Protein AF-A0A838JJR8-F1 (afdb_monomer_lite)

Sequence (306 aa):
MNDTLAPVSSRLLAFIEGRRKWLAIAMLASLYAALMTDFYGTLTRALLVTHYGLFLLWQPFLSADRKLDVPTAVLLFIAGAALLVSLSGWVIMIWLALLIAIIGGRVFMVRMRRQRFFYLLALLFLFILLLTWVVPKLIIGQGDVAENIRILPRFGLPVLLLVLAFLKIEHDDIETSRVIDFFYSLLLFQLVILLVLGSIAMMRYTGDQYFLALFIWMLVTVFALLTLAVLWSPPAGYGGIRAYLSRYLMSVGVPSELWLRQLAEIAEREESSAKFLDKAVTEVGKLPGAEGGTWQAADGSGEFGR

pLDDT: mean 80.62, std 12.97, range [41.03, 97.19]

Radius of gyration: 28.74 Å; chains: 1; bounding box: 80×62×69 Å

Structure (mmCIF, N/CA/C/O backbone):
data_AF-A0A838JJR8-F1
#
_entry.id   AF-A0A838JJR8-F1
#
loop_
_atom_site.group_PDB
_atom_site.id
_atom_site.type_symbol
_atom_site.label_atom_id
_atom_site.label_alt_id
_atom_site.label_comp_id
_atom_site.label_asym_id
_atom_site.label_entity_id
_atom_site.label_seq_id
_atom_site.pdbx_PDB_ins_code
_atom_site.Cartn_x
_atom_site.Cartn_y
_atom_site.Cartn_z
_atom_site.occupancy
_atom_site.B_iso_or_equiv
_atom_site.auth_seq_id
_atom_site.auth_comp_id
_atom_site.auth_asym_id
_atom_site.auth_atom_id
_atom_site.pdbx_PDB_model_num
ATOM 1 N N . MET A 1 1 ? 21.346 -44.262 19.282 1.00 41.03 1 MET A N 1
ATOM 2 C CA . MET A 1 1 ? 20.698 -43.493 20.366 1.00 41.03 1 MET A CA 1
ATOM 3 C C . MET A 1 1 ? 21.521 -42.227 20.595 1.00 41.03 1 MET A C 1
ATOM 5 O O . MET A 1 1 ? 22.377 -42.241 21.462 1.00 41.03 1 MET A O 1
ATOM 9 N N . ASN A 1 2 ? 21.377 -41.206 19.733 1.00 42.31 2 ASN A N 1
ATOM 10 C CA . ASN A 1 2 ? 22.048 -39.900 19.893 1.00 42.31 2 ASN A CA 1
ATOM 11 C C . ASN A 1 2 ? 21.433 -38.783 19.001 1.00 42.31 2 ASN A C 1
ATOM 13 O O . ASN A 1 2 ? 22.158 -38.000 18.406 1.00 42.31 2 ASN A O 1
ATOM 17 N N . ASP A 1 3 ? 20.095 -38.704 18.908 1.00 48.25 3 ASP A N 1
ATOM 18 C CA . ASP A 1 3 ? 19.372 -37.713 18.067 1.00 48.25 3 ASP A CA 1
ATOM 19 C C . ASP A 1 3 ? 18.718 -36.561 18.853 1.00 48.25 3 ASP A C 1
ATOM 21 O O . ASP A 1 3 ? 17.841 -35.842 18.368 1.00 48.25 3 ASP A O 1
ATOM 25 N N . THR A 1 4 ? 19.112 -36.340 20.101 1.00 56.97 4 THR A N 1
ATOM 26 C CA . THR A 1 4 ? 18.480 -35.321 20.941 1.00 56.97 4 THR A CA 1
ATOM 27 C C . THR A 1 4 ? 19.461 -34.204 21.219 1.00 56.97 4 THR A C 1
ATOM 29 O O . THR A 1 4 ? 20.212 -34.311 22.177 1.00 56.97 4 THR A O 1
ATOM 32 N N . LEU A 1 5 ? 19.454 -33.165 20.376 1.00 51.62 5 LEU A N 1
ATOM 33 C CA . LEU A 1 5 ? 19.579 -31.736 20.731 1.00 51.62 5 LEU A CA 1
ATOM 34 C C . LEU A 1 5 ? 19.862 -30.905 19.463 1.00 51.62 5 LEU A C 1
ATOM 36 O O . LEU A 1 5 ? 20.893 -30.253 19.328 1.00 51.62 5 LEU A O 1
ATOM 40 N N . ALA A 1 6 ? 18.914 -30.884 18.522 1.00 55.19 6 ALA A N 1
ATOM 41 C CA . ALA A 1 6 ? 18.861 -29.767 17.583 1.00 55.19 6 ALA A CA 1
ATOM 42 C C . ALA A 1 6 ? 18.713 -28.467 18.412 1.00 55.19 6 ALA A C 1
ATOM 44 O O . ALA A 1 6 ? 17.855 -28.435 19.306 1.00 55.19 6 ALA A O 1
ATOM 45 N N . PRO A 1 7 ? 19.537 -27.425 18.188 1.00 69.38 7 PRO A N 1
ATOM 46 C CA . PRO A 1 7 ? 19.534 -26.220 19.015 1.00 69.38 7 PRO A CA 1
ATOM 47 C C . PRO A 1 7 ? 18.139 -25.586 19.025 1.00 69.38 7 PRO A C 1
ATOM 49 O O . PRO A 1 7 ? 17.445 -25.615 18.009 1.00 69.38 7 PRO A O 1
ATOM 52 N N . VAL A 1 8 ? 17.709 -25.007 20.152 1.00 64.56 8 VAL A N 1
ATOM 53 C CA . VAL A 1 8 ? 16.364 -24.406 20.322 1.00 64.56 8 VAL A CA 1
ATOM 54 C C . VAL A 1 8 ? 15.996 -23.468 19.161 1.00 64.56 8 VAL A C 1
ATOM 56 O O . VAL A 1 8 ? 14.857 -23.474 18.699 1.00 64.56 8 VAL A O 1
ATOM 59 N N . SER A 1 9 ? 16.980 -22.743 18.623 1.00 62.94 9 SER A N 1
ATOM 60 C CA . SER A 1 9 ? 16.841 -21.899 17.433 1.00 62.94 9 SER A CA 1
ATOM 61 C C . SER A 1 9 ? 16.378 -22.666 16.189 1.00 62.94 9 SER A C 1
ATOM 63 O O . SER A 1 9 ? 15.465 -22.216 15.509 1.00 62.94 9 SER A O 1
ATOM 65 N N . SER A 1 10 ? 16.937 -23.845 15.910 1.00 66.62 10 SER A N 1
ATOM 66 C CA . SER A 1 10 ? 16.560 -24.670 14.751 1.00 66.62 10 SER A CA 1
ATOM 67 C C . SER A 1 10 ? 15.134 -25.222 14.852 1.00 66.62 10 SER A C 1
ATOM 69 O O . SER A 1 10 ? 14.399 -25.219 13.868 1.00 66.62 10 SER A O 1
ATOM 71 N N . ARG A 1 11 ? 14.699 -25.615 16.057 1.00 70.44 11 ARG A N 1
ATOM 72 C CA . ARG A 1 11 ? 13.326 -26.091 16.302 1.00 70.44 11 ARG A CA 1
ATOM 73 C C . ARG A 1 11 ? 12.302 -24.966 16.175 1.00 70.44 11 ARG A C 1
ATOM 75 O O . ARG A 1 11 ? 11.227 -25.179 15.622 1.00 70.44 11 ARG A O 1
ATOM 82 N N . LEU A 1 12 ? 12.640 -23.770 16.659 1.00 68.44 12 LEU A N 1
ATOM 83 C CA . LEU A 1 12 ? 11.800 -22.582 16.510 1.00 68.44 12 LEU A CA 1
ATOM 84 C C . LEU A 1 12 ? 11.685 -22.145 15.047 1.00 68.44 12 LEU A C 1
ATOM 86 O O . LEU A 1 12 ? 10.583 -21.839 14.601 1.00 68.44 12 LEU A O 1
ATOM 90 N N . LEU A 1 13 ? 12.785 -22.162 14.290 1.00 69.06 13 LEU A N 1
ATOM 91 C CA . LEU A 1 13 ? 12.774 -21.824 12.864 1.00 69.06 13 LEU A CA 1
ATOM 92 C C . LEU A 1 13 ? 11.908 -22.801 12.061 1.00 69.06 13 LEU A C 1
ATOM 94 O O . LEU A 1 13 ? 11.014 -22.352 11.348 1.00 69.06 13 LEU A O 1
ATOM 98 N N . ALA A 1 14 ? 12.068 -24.110 12.274 1.00 68.56 14 ALA A N 1
ATOM 99 C CA . ALA A 1 14 ? 11.236 -25.126 11.625 1.00 68.56 14 ALA A CA 1
ATOM 100 C C . ALA A 1 14 ? 9.742 -24.982 11.984 1.00 68.56 14 ALA A C 1
ATOM 102 O O . ALA A 1 14 ? 8.860 -25.140 11.138 1.00 68.56 14 ALA A O 1
ATOM 103 N N . PHE A 1 15 ? 9.435 -24.624 13.236 1.00 72.31 15 PHE A N 1
ATOM 104 C CA . PHE A 1 15 ? 8.062 -24.369 13.675 1.00 72.31 15 PHE A CA 1
ATOM 105 C C . PHE A 1 15 ? 7.450 -23.117 13.025 1.00 72.31 15 PHE A C 1
ATOM 107 O O . PHE A 1 15 ? 6.282 -23.133 12.629 1.00 72.31 15 PHE A O 1
ATOM 114 N N . ILE A 1 16 ? 8.227 -22.036 12.905 1.00 71.69 16 ILE A N 1
ATOM 115 C CA . ILE A 1 16 ? 7.819 -20.795 12.230 1.00 71.69 16 ILE A CA 1
ATOM 116 C C . ILE A 1 16 ? 7.600 -21.059 10.738 1.00 71.69 16 ILE A C 1
ATOM 118 O O . ILE A 1 16 ? 6.594 -20.621 10.179 1.00 71.69 16 ILE A O 1
ATOM 122 N N . GLU A 1 17 ? 8.488 -21.826 10.108 1.00 68.19 17 GLU A N 1
ATOM 123 C CA . GLU A 1 17 ? 8.397 -22.213 8.699 1.00 68.19 17 GLU A CA 1
ATOM 124 C C . GLU A 1 17 ? 7.132 -23.013 8.402 1.00 68.19 17 GLU A C 1
ATOM 126 O O . GLU A 1 17 ? 6.371 -22.628 7.511 1.00 68.19 17 GLU A O 1
ATOM 131 N N . GLY A 1 18 ? 6.815 -24.005 9.238 1.00 71.56 18 GLY A N 1
ATOM 132 C CA . GLY A 1 18 ? 5.576 -24.779 9.139 1.00 71.56 18 GLY A CA 1
ATOM 133 C C . GLY A 1 18 ? 4.290 -23.969 9.363 1.00 71.56 18 GLY A C 1
ATOM 134 O O . GLY A 1 18 ? 3.196 -24.447 9.076 1.00 71.56 18 GLY A O 1
ATOM 135 N N . ARG A 1 19 ? 4.380 -22.731 9.875 1.00 82.94 19 ARG A N 1
ATOM 136 C CA . ARG A 1 19 ? 3.218 -21.882 10.201 1.00 82.94 19 ARG A CA 1
ATOM 137 C C . ARG A 1 19 ? 3.197 -20.537 9.474 1.00 82.94 19 ARG A C 1
ATOM 139 O O . ARG A 1 19 ? 2.337 -19.708 9.780 1.00 82.94 19 ARG A O 1
ATOM 146 N N . ARG A 1 20 ? 4.050 -20.319 8.465 1.00 80.44 20 ARG A N 1
ATOM 147 C CA . ARG A 1 20 ? 4.156 -19.038 7.729 1.00 80.44 20 ARG A CA 1
ATOM 148 C C . ARG A 1 20 ? 2.824 -18.513 7.192 1.00 80.44 20 ARG A C 1
ATOM 150 O O . ARG A 1 20 ? 2.558 -17.318 7.302 1.00 80.44 20 ARG A O 1
ATOM 157 N N . LYS A 1 21 ? 1.964 -19.387 6.654 1.00 86.31 21 LYS A N 1
ATOM 158 C CA . LYS A 1 21 ? 0.613 -19.009 6.197 1.00 86.31 21 LYS A CA 1
ATOM 159 C C . LYS A 1 21 ? -0.209 -18.394 7.335 1.00 86.31 21 LYS A C 1
ATOM 161 O O . LYS A 1 21 ? -0.806 -17.334 7.170 1.00 86.31 21 LYS A O 1
ATOM 166 N N . TRP A 1 22 ? -0.241 -19.061 8.484 1.00 88.44 22 TRP A N 1
ATOM 167 C CA . TRP A 1 22 ? -1.012 -18.613 9.641 1.00 88.44 22 TRP A CA 1
ATOM 168 C C . TRP A 1 22 ? -0.437 -17.340 10.255 1.00 88.44 22 TRP A C 1
ATOM 170 O O . TRP A 1 22 ? -1.209 -16.479 10.661 1.00 88.44 22 TRP A O 1
ATOM 180 N N . LEU A 1 23 ? 0.889 -17.174 10.239 1.00 89.25 23 LEU A N 1
ATOM 181 C CA . LEU A 1 23 ? 1.540 -15.920 10.624 1.00 89.25 23 LEU A CA 1
ATOM 182 C C . LEU A 1 23 ? 1.110 -14.761 9.718 1.00 89.25 23 LEU A C 1
ATOM 184 O O . LEU A 1 23 ? 0.744 -13.706 10.226 1.00 89.25 23 LEU A O 1
ATOM 188 N N . ALA A 1 24 ? 1.066 -14.969 8.398 1.00 89.19 24 ALA A N 1
ATOM 189 C CA . ALA A 1 24 ? 0.586 -13.957 7.456 1.00 89.19 24 ALA A CA 1
ATOM 190 C C . ALA A 1 24 ? -0.877 -13.569 7.728 1.00 89.19 24 ALA A C 1
ATOM 192 O O . ALA A 1 24 ? -1.218 -12.390 7.756 1.00 89.19 24 ALA A O 1
ATOM 193 N N . ILE A 1 25 ? -1.746 -14.555 7.970 1.00 92.75 25 ILE A N 1
ATOM 194 C CA . ILE A 1 25 ? -3.163 -14.307 8.273 1.00 92.75 25 ILE A CA 1
ATOM 195 C C . ILE A 1 25 ? -3.312 -13.577 9.610 1.00 92.75 25 ILE A C 1
ATOM 197 O O . ILE A 1 25 ? -4.052 -12.601 9.681 1.00 92.75 25 ILE A O 1
ATOM 201 N N . ALA A 1 26 ? -2.592 -13.996 10.652 1.00 94.00 26 ALA A N 1
ATOM 202 C CA . ALA A 1 26 ? -2.602 -13.334 11.955 1.00 94.00 26 ALA A CA 1
ATOM 203 C C . ALA A 1 26 ? -2.086 -11.889 11.863 1.00 94.00 26 ALA A C 1
ATOM 205 O O . ALA A 1 26 ? -2.635 -10.982 12.490 1.00 94.00 26 ALA A O 1
ATOM 206 N N . MET A 1 27 ? -1.063 -11.652 11.040 1.00 94.44 27 MET A N 1
ATOM 207 C CA . MET A 1 27 ? -0.543 -10.319 10.751 1.00 94.44 27 MET A CA 1
ATOM 208 C C . MET A 1 27 ? -1.610 -9.440 10.079 1.00 94.44 27 MET A C 1
ATOM 210 O O . MET A 1 27 ? -1.831 -8.314 10.518 1.00 94.44 27 MET A O 1
ATOM 214 N N . LEU A 1 28 ? -2.314 -9.939 9.057 1.00 95.44 28 LEU A N 1
ATOM 215 C CA . LEU A 1 28 ? -3.383 -9.184 8.388 1.00 95.44 28 LEU A CA 1
ATOM 216 C C . LEU A 1 28 ? -4.604 -8.968 9.298 1.00 95.44 28 LEU A C 1
ATOM 218 O O . LEU A 1 28 ? -5.183 -7.884 9.307 1.00 95.44 28 LEU A O 1
ATOM 222 N N . ALA A 1 29 ? -4.974 -9.972 10.093 1.00 95.88 29 ALA A N 1
ATOM 223 C CA . ALA A 1 29 ? -6.094 -9.898 11.024 1.00 95.88 29 ALA A CA 1
ATOM 224 C C . ALA A 1 29 ? -5.831 -8.918 12.178 1.00 95.88 29 ALA A C 1
ATOM 226 O O . ALA A 1 29 ? -6.724 -8.160 12.549 1.00 95.88 29 ALA A O 1
ATOM 227 N N . SER A 1 30 ? -4.610 -8.887 12.721 1.00 95.56 30 SER A N 1
ATOM 228 C CA . SER A 1 30 ? -4.237 -7.911 13.755 1.00 95.56 30 SER A CA 1
ATOM 229 C C . SER A 1 30 ? -4.222 -6.480 13.208 1.00 95.56 30 SER A C 1
ATOM 231 O O . SER A 1 30 ? -4.734 -5.583 13.876 1.00 95.56 30 SER A O 1
ATOM 233 N N . LEU A 1 31 ? -3.749 -6.272 11.970 1.00 95.06 31 LEU A N 1
ATOM 234 C CA . LEU A 1 31 ? -3.841 -4.977 11.283 1.00 95.06 31 LEU A CA 1
ATOM 235 C C . LEU A 1 31 ? -5.295 -4.536 11.089 1.00 95.06 31 LEU A C 1
ATOM 237 O O . LEU A 1 31 ? -5.645 -3.398 11.389 1.00 95.06 31 LEU A O 1
ATOM 241 N N . TYR A 1 32 ? -6.144 -5.444 10.601 1.00 95.12 32 TYR A N 1
ATOM 242 C CA . TYR A 1 32 ? -7.574 -5.195 10.438 1.00 95.12 32 TYR A CA 1
ATOM 243 C C . TYR A 1 32 ? -8.214 -4.763 11.753 1.00 95.12 32 TYR A C 1
ATOM 245 O O . TYR A 1 32 ? -8.853 -3.716 11.814 1.00 95.12 32 TYR A O 1
ATOM 253 N N . ALA A 1 33 ? -8.010 -5.553 12.810 1.00 94.12 33 ALA A N 1
ATOM 254 C CA . ALA A 1 33 ? -8.576 -5.287 14.122 1.00 94.12 33 ALA A CA 1
ATOM 255 C C . ALA A 1 33 ? -8.136 -3.913 14.645 1.00 94.12 33 ALA A C 1
ATOM 257 O O . ALA A 1 33 ? -8.988 -3.144 15.079 1.00 94.12 33 ALA A O 1
ATOM 258 N N . ALA A 1 34 ? -6.847 -3.575 14.514 1.00 92.62 34 ALA A N 1
ATOM 259 C CA . ALA A 1 34 ? -6.303 -2.284 14.931 1.00 92.62 34 ALA A CA 1
ATOM 260 C C . ALA A 1 34 ? -6.960 -1.096 14.210 1.00 92.62 34 ALA A C 1
ATOM 262 O O . ALA A 1 34 ? -7.228 -0.061 14.811 1.00 92.62 34 ALA A O 1
ATOM 263 N N . LEU A 1 35 ? -7.216 -1.225 12.908 1.00 91.12 35 LEU A N 1
ATOM 264 C CA . LEU A 1 35 ? -7.762 -0.131 12.099 1.00 91.12 35 LEU A CA 1
ATOM 265 C C . LEU A 1 35 ? -9.291 -0.035 12.174 1.00 91.12 35 LEU A C 1
ATOM 267 O O . LEU A 1 35 ? -9.862 1.008 11.846 1.00 91.12 35 LEU A O 1
ATOM 271 N N . MET A 1 36 ? -9.965 -1.105 12.592 1.00 89.88 36 MET A N 1
ATOM 272 C CA . MET A 1 36 ? -11.409 -1.102 12.836 1.00 89.88 36 MET A CA 1
ATOM 273 C C . MET A 1 36 ? -11.769 -0.585 14.231 1.00 89.88 36 MET A C 1
ATOM 275 O O . MET A 1 36 ? -12.896 -0.130 14.429 1.00 89.88 36 MET A O 1
ATOM 279 N N . THR A 1 37 ? -10.828 -0.600 15.177 1.00 87.31 37 THR A N 1
ATOM 280 C CA . THR A 1 37 ? -10.959 0.096 16.459 1.00 87.31 37 THR A CA 1
ATOM 281 C C . THR A 1 37 ? -10.739 1.609 16.308 1.00 87.31 37 THR A C 1
ATOM 283 O O . THR A 1 37 ? -10.563 2.150 15.209 1.00 87.31 37 THR A O 1
ATOM 286 N N . ASP A 1 38 ? -10.809 2.334 17.423 1.00 82.38 38 ASP A N 1
ATOM 287 C CA . ASP A 1 38 ? -10.515 3.765 17.447 1.00 82.38 38 ASP A CA 1
ATOM 288 C C . ASP A 1 38 ? -9.041 4.027 17.093 1.00 82.38 38 ASP A C 1
ATOM 290 O O . ASP A 1 38 ? -8.146 3.499 17.752 1.00 82.38 38 ASP A O 1
ATOM 294 N N . PHE A 1 39 ? -8.771 4.849 16.073 1.00 76.81 39 PHE A N 1
ATOM 295 C CA . PHE A 1 39 ? -7.424 5.045 15.513 1.00 76.81 39 PHE A CA 1
ATOM 296 C C . PHE A 1 39 ? -6.407 5.511 16.557 1.00 76.81 39 PHE A C 1
ATOM 298 O O . PHE A 1 39 ? -5.237 5.158 16.452 1.00 76.81 39 PHE A O 1
ATOM 305 N N . TYR A 1 40 ? -6.852 6.261 17.568 1.00 78.88 40 TYR A N 1
ATOM 306 C CA . TYR A 1 40 ? -5.987 6.854 18.589 1.00 78.88 40 TYR A CA 1
ATOM 307 C C . TYR A 1 40 ? -5.980 6.093 19.922 1.00 78.88 40 TYR A C 1
ATOM 309 O O . TYR A 1 40 ? -5.243 6.467 20.837 1.00 78.88 40 TYR A O 1
ATOM 317 N N . GLY A 1 41 ? -6.753 5.009 20.032 1.00 85.19 41 GLY A N 1
ATOM 318 C CA . GLY A 1 41 ? -6.907 4.242 21.265 1.00 85.19 41 GLY A CA 1
ATOM 319 C C . GLY A 1 41 ? -5.676 3.413 21.652 1.00 85.19 41 GLY A C 1
ATOM 320 O O . GLY A 1 41 ? -4.900 2.953 20.811 1.00 85.19 41 GLY A O 1
ATOM 321 N N . THR A 1 42 ? -5.528 3.140 22.951 1.00 88.88 42 THR A N 1
ATOM 322 C CA . THR A 1 42 ? -4.452 2.287 23.494 1.00 88.88 42 THR A CA 1
ATOM 323 C C . THR A 1 42 ? -4.493 0.868 22.924 1.00 88.88 42 THR A C 1
ATOM 325 O O . THR A 1 42 ? -3.449 0.298 22.613 1.00 88.88 42 THR A O 1
ATOM 328 N N . LEU A 1 43 ? -5.696 0.315 22.726 1.00 90.88 43 LEU A N 1
ATOM 329 C CA . LEU A 1 43 ? -5.879 -1.004 22.117 1.00 90.88 43 LEU A CA 1
ATOM 330 C C . LEU A 1 43 ? -5.325 -1.049 20.685 1.00 90.88 43 LEU A C 1
ATOM 332 O O . LEU A 1 43 ? -4.624 -1.991 20.331 1.00 90.88 43 LEU A O 1
ATOM 336 N N . THR A 1 44 ? -5.567 -0.005 19.891 1.00 90.38 44 THR A N 1
ATOM 337 C CA . THR A 1 44 ? -5.030 0.120 18.528 1.00 90.38 44 THR A CA 1
ATOM 338 C C . THR A 1 44 ? -3.509 0.120 18.527 1.00 90.38 44 THR A C 1
ATOM 340 O O . THR A 1 44 ? -2.901 -0.614 17.754 1.00 90.38 44 THR A O 1
ATOM 343 N N . ARG A 1 45 ? -2.872 0.857 19.447 1.00 89.00 45 ARG A N 1
ATOM 344 C CA . ARG A 1 45 ? -1.404 0.852 19.598 1.00 89.00 45 ARG A CA 1
ATOM 345 C C . ARG A 1 45 ? -0.877 -0.543 19.919 1.00 89.00 45 ARG A C 1
ATOM 347 O O . ARG A 1 45 ? 0.058 -1.001 19.270 1.00 89.00 45 ARG A O 1
ATOM 354 N N . ALA A 1 46 ? -1.495 -1.233 20.877 1.00 91.25 46 ALA A N 1
ATOM 355 C CA . ALA A 1 46 ? -1.105 -2.592 21.247 1.00 91.25 46 ALA A CA 1
ATOM 356 C C . ALA A 1 46 ? -1.257 -3.574 20.070 1.00 91.25 46 ALA A C 1
ATOM 358 O O . ALA A 1 46 ? -0.362 -4.384 19.811 1.00 91.25 46 ALA A O 1
ATOM 359 N N . LEU A 1 47 ? -2.353 -3.469 19.313 1.00 92.75 47 LEU A N 1
ATOM 360 C CA . LEU A 1 47 ? -2.590 -4.287 18.125 1.00 92.75 47 LEU A CA 1
ATOM 361 C C . LEU A 1 47 ? -1.613 -3.967 16.985 1.00 92.75 47 LEU A C 1
ATOM 363 O O . LEU A 1 47 ? -1.170 -4.896 16.317 1.00 92.75 47 LEU A O 1
ATOM 367 N N . LEU A 1 48 ? -1.213 -2.706 16.787 1.00 91.56 48 LEU A N 1
ATOM 368 C CA . LEU A 1 48 ? -0.200 -2.332 15.790 1.00 91.56 48 LEU A CA 1
ATOM 369 C C . LEU A 1 48 ? 1.200 -2.828 16.163 1.00 91.56 48 LEU A C 1
ATOM 371 O O . LEU A 1 48 ? 1.922 -3.313 15.295 1.00 91.56 48 LEU A O 1
ATOM 375 N N . VAL A 1 49 ? 1.574 -2.776 17.445 1.00 90.69 49 VAL A N 1
ATOM 376 C CA . VAL A 1 49 ? 2.830 -3.380 17.922 1.00 90.69 49 VAL A CA 1
ATOM 377 C C . VAL A 1 49 ? 2.801 -4.898 17.726 1.00 90.69 49 VAL A C 1
ATOM 379 O O . VAL A 1 49 ? 3.770 -5.478 17.238 1.00 90.69 49 VAL A O 1
ATOM 382 N N . THR A 1 50 ? 1.667 -5.539 18.027 1.00 92.75 50 THR A N 1
ATOM 383 C CA . THR A 1 50 ? 1.462 -6.977 17.783 1.00 92.75 50 THR A CA 1
ATOM 384 C C . THR A 1 50 ? 1.573 -7.306 16.294 1.00 92.75 50 THR A C 1
ATOM 386 O O . THR A 1 50 ? 2.276 -8.242 15.918 1.00 92.75 50 THR A O 1
ATOM 389 N N . HIS A 1 51 ? 0.935 -6.508 15.437 1.00 93.31 51 HIS A N 1
ATOM 390 C CA . HIS A 1 51 ? 1.027 -6.621 13.986 1.00 93.31 51 HIS A CA 1
ATOM 391 C C . HIS A 1 51 ? 2.474 -6.502 13.501 1.00 93.31 51 HIS A C 1
ATOM 393 O O . HIS A 1 51 ? 2.920 -7.332 12.712 1.00 93.31 51 HIS A O 1
ATOM 399 N N . TYR A 1 52 ? 3.223 -5.516 13.996 1.00 91.38 52 TYR A N 1
ATOM 400 C CA . TYR A 1 52 ? 4.620 -5.318 13.622 1.00 91.38 52 TYR A CA 1
ATOM 401 C C . TYR A 1 52 ? 5.507 -6.493 14.056 1.00 91.38 52 TYR A C 1
ATOM 403 O O . TYR A 1 52 ? 6.324 -6.973 13.273 1.00 91.38 52 TYR A O 1
ATOM 411 N N . GLY A 1 53 ? 5.292 -7.034 15.259 1.00 89.12 53 GLY A N 1
ATOM 412 C CA . GLY A 1 53 ? 5.957 -8.261 15.705 1.00 89.12 53 GLY A CA 1
ATOM 413 C C . GLY A 1 53 ? 5.646 -9.459 14.801 1.00 89.12 53 GLY A C 1
ATOM 414 O O . GLY A 1 53 ? 6.555 -10.166 14.371 1.00 89.12 53 GLY A O 1
ATOM 415 N N . LEU A 1 54 ? 4.374 -9.655 14.440 1.00 90.94 54 LEU A N 1
ATOM 416 C CA . LEU A 1 54 ? 3.956 -10.706 13.503 1.00 90.94 54 LEU A CA 1
ATOM 417 C C . LEU A 1 54 ? 4.552 -10.508 12.104 1.00 90.94 54 LEU A C 1
ATOM 419 O O . LEU A 1 54 ? 4.925 -11.487 11.460 1.00 90.94 54 LEU A O 1
ATOM 423 N N . PHE A 1 55 ? 4.685 -9.261 11.651 1.00 89.06 55 PHE A N 1
ATOM 424 C CA . PHE A 1 55 ? 5.341 -8.916 10.395 1.00 89.06 55 PHE A CA 1
ATOM 425 C C . PHE A 1 55 ? 6.824 -9.300 10.397 1.00 89.06 55 PHE A C 1
ATOM 427 O O . PHE A 1 55 ? 7.278 -9.937 9.446 1.00 89.06 55 PHE A O 1
ATOM 434 N N . LEU A 1 56 ? 7.565 -9.002 11.471 1.00 84.62 56 LEU A N 1
ATOM 435 C CA . LEU A 1 56 ? 8.970 -9.409 11.593 1.00 84.62 56 LEU A CA 1
ATOM 436 C C . LEU A 1 56 ? 9.145 -10.931 11.659 1.00 84.62 56 LEU A C 1
ATOM 438 O O . LEU A 1 56 ? 10.129 -11.447 11.142 1.00 84.62 56 LEU A O 1
ATOM 442 N N . LEU A 1 57 ? 8.200 -11.657 12.263 1.00 83.12 57 LEU A N 1
ATOM 443 C CA . LEU A 1 57 ? 8.213 -13.126 12.268 1.00 83.12 57 LEU A CA 1
ATOM 444 C C . LEU A 1 57 ? 7.870 -13.713 10.893 1.00 83.12 57 LEU A C 1
ATOM 446 O O . LEU A 1 57 ? 8.381 -14.767 10.517 1.00 83.12 57 LEU A O 1
ATOM 450 N N . TRP A 1 58 ? 6.985 -13.053 10.145 1.00 84.12 58 TRP A N 1
ATOM 451 C CA . TRP A 1 58 ? 6.590 -13.476 8.806 1.00 84.12 58 TRP A CA 1
ATOM 452 C C . TRP A 1 58 ? 7.66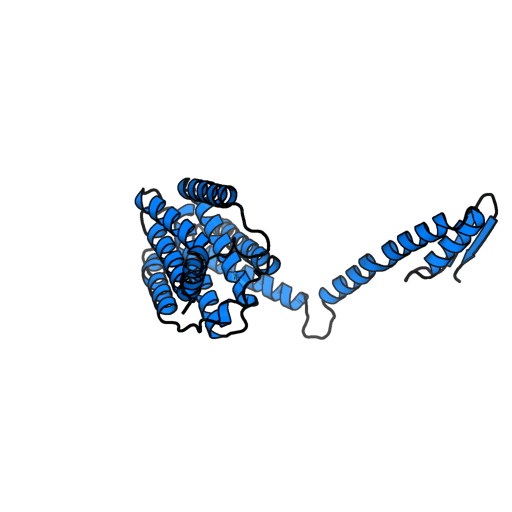2 -13.171 7.749 1.00 84.12 58 TRP A C 1
ATOM 454 O O . TRP A 1 58 ? 7.852 -13.959 6.814 1.00 84.12 58 TRP A O 1
ATOM 464 N N . GLN A 1 59 ? 8.360 -12.039 7.861 1.00 76.31 59 GLN A N 1
ATOM 465 C CA . GLN A 1 59 ? 9.402 -11.652 6.919 1.00 76.31 59 GLN A CA 1
ATOM 466 C C . GLN A 1 59 ? 10.774 -12.195 7.357 1.00 76.31 59 GLN A C 1
ATOM 468 O O . GLN A 1 59 ? 11.257 -11.860 8.434 1.00 76.31 59 GLN A O 1
ATOM 473 N N . PRO A 1 60 ? 11.471 -12.971 6.508 1.00 62.66 60 PRO A N 1
ATOM 474 C CA . PRO A 1 60 ? 12.763 -13.556 6.849 1.00 62.66 60 PRO A CA 1
ATOM 475 C C . PRO A 1 60 ? 13.906 -12.531 6.722 1.00 62.66 60 PRO A C 1
ATOM 477 O O . PRO A 1 60 ? 14.829 -12.719 5.939 1.00 62.66 60 PRO A O 1
ATOM 480 N N . PHE A 1 61 ? 13.873 -11.438 7.489 1.00 59.75 61 PHE A N 1
ATOM 481 C CA . PHE A 1 61 ? 15.014 -10.515 7.591 1.00 59.75 61 PHE A CA 1
ATOM 482 C C . PHE A 1 61 ? 16.248 -11.188 8.215 1.00 59.75 61 PHE A C 1
ATOM 484 O O . PHE A 1 61 ? 17.373 -10.761 7.985 1.00 59.75 61 PHE A O 1
ATOM 491 N N . LEU A 1 62 ? 16.039 -12.254 8.995 1.00 48.94 62 LEU A N 1
ATOM 492 C CA . LEU A 1 62 ? 17.081 -12.974 9.732 1.00 48.94 62 LEU A CA 1
ATOM 493 C C . LEU A 1 62 ? 17.789 -14.076 8.920 1.00 48.94 62 LEU A C 1
ATOM 495 O O . LEU A 1 62 ? 18.604 -14.811 9.479 1.00 48.94 62 LEU A O 1
ATOM 499 N N . SER A 1 63 ? 17.482 -14.257 7.631 1.00 49.88 63 SER A N 1
ATOM 500 C CA . SER A 1 63 ? 17.977 -15.418 6.874 1.00 49.88 63 SER A CA 1
ATOM 501 C C . SER A 1 63 ? 18.295 -15.094 5.415 1.00 49.88 63 SER A C 1
ATOM 503 O O . SER A 1 63 ? 17.634 -15.582 4.502 1.00 49.88 63 SER A O 1
ATOM 505 N N . ALA A 1 64 ? 19.332 -14.285 5.210 1.00 48.34 64 ALA A N 1
ATOM 506 C CA . ALA A 1 64 ? 20.071 -14.218 3.952 1.00 48.34 64 ALA A CA 1
ATOM 507 C C . ALA A 1 64 ? 21.501 -13.738 4.257 1.00 48.34 64 ALA A C 1
ATOM 509 O O . ALA A 1 64 ? 21.756 -12.547 4.400 1.00 48.34 64 ALA A O 1
ATOM 510 N N . ASP A 1 65 ? 22.410 -14.688 4.469 1.00 49.09 65 ASP A N 1
ATOM 511 C CA . ASP A 1 65 ? 23.878 -14.549 4.460 1.00 49.09 65 ASP A CA 1
ATOM 512 C C . ASP A 1 65 ? 24.578 -13.645 5.493 1.00 49.09 65 ASP A C 1
ATOM 514 O O . ASP A 1 65 ? 25.768 -13.829 5.751 1.00 49.09 65 ASP A O 1
ATOM 518 N N . ARG A 1 66 ? 23.873 -12.751 6.194 1.00 50.22 66 ARG A N 1
ATOM 519 C CA . ARG A 1 66 ? 24.365 -12.080 7.407 1.00 50.22 66 ARG A CA 1
ATOM 520 C C . ARG A 1 66 ? 23.377 -12.298 8.538 1.00 50.22 66 ARG A C 1
ATOM 522 O O . ARG A 1 66 ? 22.239 -11.843 8.479 1.00 50.22 66 ARG A O 1
ATOM 529 N N . LYS A 1 67 ? 23.818 -12.996 9.586 1.00 56.84 67 LYS A N 1
ATOM 530 C CA . LYS A 1 67 ? 23.093 -13.039 10.859 1.00 56.84 67 LYS A CA 1
ATOM 531 C C . LYS A 1 67 ? 22.993 -11.594 11.343 1.00 56.84 67 LYS A C 1
ATOM 533 O O . LYS A 1 67 ? 24.010 -11.011 11.707 1.00 56.84 67 LYS A O 1
ATOM 538 N N . LEU A 1 68 ? 21.805 -10.998 11.267 1.00 60.25 68 LEU A N 1
ATOM 539 C CA . LEU A 1 68 ? 21.554 -9.723 11.927 1.00 60.25 68 LEU A CA 1
ATOM 540 C C . LEU A 1 68 ? 21.891 -9.909 13.401 1.00 60.25 68 LEU A C 1
ATOM 542 O O . LEU A 1 68 ? 21.417 -10.861 14.026 1.00 60.25 68 LEU A O 1
ATOM 546 N N . ASP A 1 69 ? 22.734 -9.030 13.929 1.00 74.50 69 ASP A N 1
ATOM 547 C CA . ASP A 1 69 ? 23.069 -9.080 15.33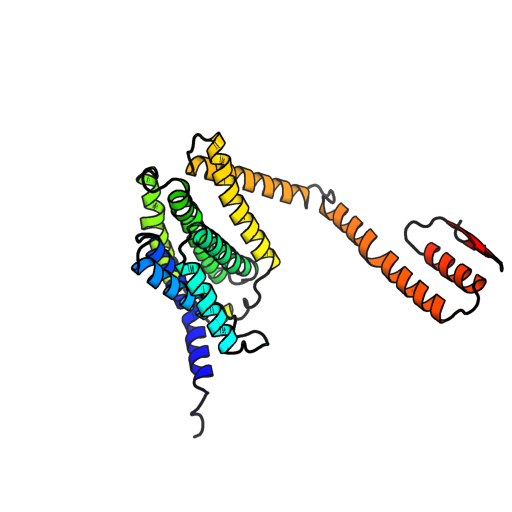9 1.00 74.50 69 ASP A CA 1
ATOM 548 C C . ASP A 1 69 ? 21.799 -8.802 16.158 1.00 74.50 69 ASP A C 1
ATOM 550 O O . ASP A 1 69 ? 20.972 -7.958 15.787 1.00 74.50 69 ASP A O 1
ATOM 554 N N . VAL A 1 70 ? 21.616 -9.535 17.256 1.00 77.62 70 VAL A N 1
ATOM 555 C CA . VAL A 1 70 ? 20.448 -9.405 18.145 1.00 77.62 70 VAL A CA 1
ATOM 556 C C . VAL A 1 70 ? 20.177 -7.941 18.532 1.00 77.62 70 VAL A C 1
ATOM 558 O O . VAL A 1 70 ? 19.025 -7.518 18.408 1.00 77.62 70 VAL A O 1
ATOM 561 N N . PRO A 1 71 ? 21.176 -7.120 18.920 1.00 81.62 71 PRO A N 1
ATOM 562 C CA . PRO A 1 71 ? 20.971 -5.694 19.174 1.00 81.62 71 PRO A CA 1
ATOM 563 C C . PRO A 1 71 ? 20.426 -4.916 17.971 1.00 81.62 71 PRO A C 1
ATOM 565 O O . PRO A 1 71 ? 19.554 -4.070 18.153 1.00 81.62 71 PRO A O 1
ATOM 568 N N . THR A 1 72 ? 20.866 -5.201 16.742 1.00 80.75 72 THR A N 1
ATOM 569 C CA . THR A 1 72 ? 20.332 -4.540 15.539 1.00 80.75 72 THR A CA 1
ATOM 570 C C . THR A 1 72 ? 18.873 -4.922 15.304 1.00 80.75 72 THR A C 1
ATOM 572 O O . THR A 1 72 ? 18.052 -4.055 15.009 1.00 80.75 72 THR A O 1
ATOM 575 N N . ALA A 1 73 ? 18.523 -6.198 15.480 1.00 77.44 73 ALA A N 1
ATOM 576 C CA . ALA A 1 73 ? 17.141 -6.658 15.361 1.00 77.44 73 ALA A CA 1
ATOM 577 C C . ALA A 1 73 ? 16.232 -6.013 16.422 1.00 77.44 73 ALA A C 1
ATOM 579 O O . ALA A 1 73 ? 15.136 -5.554 16.101 1.00 77.44 73 ALA A O 1
ATOM 580 N N . VAL A 1 74 ? 16.706 -5.915 17.669 1.00 82.31 74 VAL A N 1
ATOM 581 C CA . VAL A 1 74 ? 15.992 -5.234 18.759 1.00 82.31 74 VAL A CA 1
ATOM 582 C C . VAL A 1 74 ? 15.842 -3.739 18.469 1.00 82.31 74 VAL A C 1
ATOM 584 O O . VAL A 1 74 ? 14.755 -3.197 18.649 1.00 82.31 74 VAL A O 1
ATOM 587 N N . LEU A 1 75 ? 16.882 -3.075 17.959 1.00 84.75 75 LEU A N 1
ATOM 588 C CA . LEU A 1 75 ? 16.826 -1.661 17.586 1.00 84.75 75 LEU A CA 1
ATOM 589 C C . LEU A 1 75 ? 15.796 -1.405 16.478 1.00 84.75 75 LEU A C 1
ATOM 591 O O . LEU A 1 75 ? 14.972 -0.504 16.612 1.00 84.75 75 LEU A O 1
ATOM 595 N N . LEU A 1 76 ? 15.798 -2.215 15.414 1.00 83.06 76 LEU A N 1
ATOM 596 C CA . LEU A 1 76 ? 14.804 -2.133 14.336 1.00 83.06 76 LEU A CA 1
ATOM 597 C C . LEU A 1 76 ? 13.386 -2.409 14.846 1.00 83.06 76 LEU A C 1
ATOM 599 O O . LEU A 1 76 ? 12.426 -1.774 14.396 1.00 83.06 76 LEU A O 1
ATOM 603 N N . PHE A 1 77 ? 13.243 -3.335 15.799 1.00 83.25 77 PHE A N 1
ATOM 604 C CA . PHE A 1 77 ? 11.957 -3.598 16.426 1.00 83.25 77 PHE A CA 1
ATOM 605 C C . PHE A 1 77 ? 11.458 -2.375 17.206 1.00 83.25 77 PHE A C 1
ATOM 607 O O . PHE A 1 77 ? 10.348 -1.905 16.973 1.00 83.25 77 PHE A O 1
ATOM 614 N N . ILE A 1 78 ? 12.287 -1.821 18.092 1.00 85.00 78 ILE A N 1
ATOM 615 C CA . ILE A 1 78 ? 11.923 -0.665 18.920 1.00 85.00 78 ILE A CA 1
ATOM 616 C C . ILE A 1 78 ? 11.641 0.557 18.044 1.00 85.00 78 ILE A C 1
ATOM 618 O O . ILE A 1 78 ? 10.624 1.215 18.243 1.00 85.00 78 ILE A O 1
ATOM 622 N N . ALA A 1 79 ? 12.488 0.839 17.053 1.00 83.38 79 ALA A N 1
ATOM 62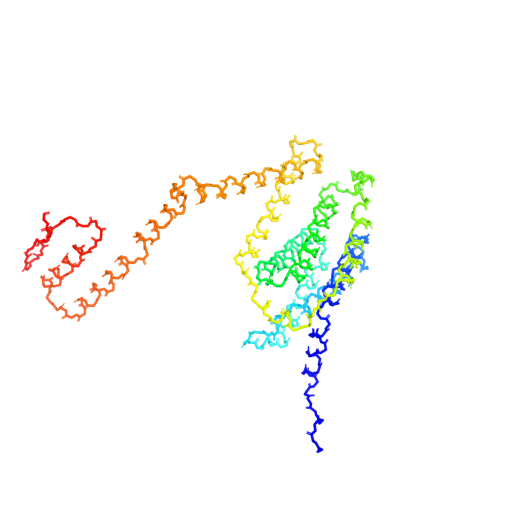3 C CA . ALA A 1 79 ? 12.313 1.980 16.158 1.00 83.38 79 ALA A CA 1
ATOM 624 C C . ALA A 1 79 ? 11.014 1.875 15.343 1.00 83.38 79 ALA A C 1
ATOM 626 O O . ALA A 1 79 ? 10.246 2.835 15.284 1.00 83.38 79 ALA A O 1
ATOM 627 N N . GLY A 1 80 ? 10.728 0.705 14.761 1.00 82.81 80 GLY A N 1
ATOM 628 C CA . GLY A 1 80 ? 9.493 0.491 14.006 1.00 82.81 80 GLY A CA 1
ATOM 629 C C . GLY A 1 80 ? 8.244 0.506 14.889 1.00 82.81 80 GLY A C 1
ATOM 630 O O . GLY A 1 80 ? 7.244 1.123 14.527 1.00 82.81 80 GLY A O 1
ATOM 631 N N . ALA A 1 81 ? 8.313 -0.089 16.083 1.00 82.31 81 ALA A N 1
ATOM 632 C CA . ALA A 1 81 ? 7.225 -0.036 17.054 1.00 82.31 81 ALA A CA 1
ATOM 633 C C . ALA A 1 81 ? 6.958 1.404 17.516 1.00 82.31 81 ALA A C 1
ATOM 635 O O . ALA A 1 81 ? 5.808 1.832 17.527 1.00 82.31 81 ALA A O 1
ATOM 636 N N . ALA A 1 82 ? 8.001 2.176 17.831 1.00 83.25 82 ALA A N 1
ATOM 637 C CA . ALA A 1 82 ? 7.880 3.580 18.211 1.00 83.25 82 ALA A CA 1
ATOM 638 C C . ALA A 1 82 ? 7.263 4.423 17.084 1.00 83.25 82 ALA A C 1
ATOM 640 O O . ALA A 1 82 ? 6.356 5.218 17.337 1.00 83.25 82 ALA A O 1
ATOM 641 N N . LEU A 1 83 ? 7.691 4.200 15.836 1.00 82.44 83 LEU A N 1
ATOM 642 C CA . LEU A 1 83 ? 7.138 4.876 14.664 1.00 82.44 83 LEU A CA 1
ATOM 643 C C . LEU A 1 83 ? 5.640 4.580 14.498 1.00 82.44 83 LEU A C 1
ATOM 645 O O . LEU A 1 83 ? 4.849 5.502 14.314 1.00 82.44 83 LEU A O 1
ATOM 649 N N . LEU A 1 84 ? 5.230 3.315 14.617 1.00 79.88 84 LEU A N 1
ATOM 650 C CA . LEU A 1 84 ? 3.820 2.927 14.501 1.00 79.88 84 LEU A CA 1
ATOM 651 C C . LEU A 1 84 ? 2.974 3.418 15.684 1.00 79.88 84 LEU A C 1
ATOM 653 O O . LEU A 1 84 ? 1.827 3.820 15.495 1.00 79.88 84 LEU A O 1
ATOM 657 N N . VAL A 1 85 ? 3.539 3.449 16.894 1.00 79.12 85 VAL A N 1
ATOM 658 C CA . VAL A 1 85 ? 2.879 3.977 18.100 1.00 79.12 85 VAL A CA 1
ATOM 659 C C . VAL A 1 85 ? 2.703 5.496 18.045 1.00 79.12 85 VAL A C 1
ATOM 661 O O . VAL A 1 85 ? 1.764 6.010 18.654 1.00 79.12 85 VAL A O 1
ATOM 664 N N . SER A 1 86 ? 3.530 6.216 17.278 1.00 78.62 86 SER A N 1
ATOM 665 C CA . SER A 1 86 ? 3.322 7.647 17.019 1.00 78.62 86 SER A CA 1
ATOM 666 C C . SER A 1 86 ? 1.964 7.933 16.361 1.00 78.62 86 SER A C 1
ATOM 668 O O . SER A 1 86 ? 1.495 9.065 16.458 1.00 78.62 86 SER A O 1
ATOM 670 N N . LEU A 1 87 ? 1.316 6.928 15.746 1.00 68.06 87 LEU A N 1
ATOM 671 C CA . LEU A 1 87 ? -0.051 6.976 15.207 1.00 68.06 87 LEU A CA 1
ATOM 672 C C . LEU A 1 87 ? -0.352 8.192 14.318 1.00 68.06 87 LEU A C 1
ATOM 674 O O . LEU A 1 87 ? -1.494 8.653 14.243 1.00 68.06 87 LEU A O 1
ATOM 678 N N . SER A 1 88 ? 0.639 8.722 13.601 1.00 81.44 88 SER A N 1
ATOM 679 C CA . SER A 1 88 ? 0.309 9.676 12.550 1.00 81.44 88 SER A CA 1
ATOM 680 C C . SER A 1 88 ? -0.407 8.909 11.434 1.00 81.44 88 SER A C 1
ATOM 682 O O . SER A 1 88 ? 0.045 7.850 10.991 1.00 81.44 88 SER A O 1
ATOM 684 N N . GLY A 1 89 ? -1.558 9.414 10.982 1.00 85.31 89 GLY A N 1
ATOM 685 C CA . GLY A 1 89 ? -2.308 8.775 9.894 1.00 85.31 89 GLY A CA 1
ATOM 686 C C . GLY A 1 89 ? -1.440 8.550 8.650 1.00 85.31 89 GLY A C 1
ATOM 687 O O . GLY A 1 89 ? -1.534 7.519 7.988 1.00 85.31 89 GLY A O 1
ATOM 688 N N . TRP A 1 90 ? -0.512 9.475 8.399 1.00 88.44 90 TRP A N 1
ATOM 689 C CA . TRP A 1 90 ? 0.505 9.377 7.357 1.00 88.44 90 TRP A CA 1
ATOM 690 C C . TRP A 1 90 ? 1.416 8.161 7.508 1.00 88.44 90 TRP A C 1
ATOM 692 O O . TRP A 1 90 ? 1.622 7.442 6.533 1.00 88.44 90 TRP A O 1
ATOM 702 N N . VAL A 1 91 ? 1.917 7.885 8.716 1.00 89.75 91 VAL A N 1
ATOM 703 C CA . VAL A 1 91 ? 2.741 6.696 8.975 1.00 89.75 91 VAL A CA 1
ATOM 704 C C . VAL A 1 91 ? 1.955 5.422 8.685 1.00 89.75 91 VAL A C 1
ATOM 706 O O . VAL A 1 91 ? 2.495 4.523 8.051 1.00 89.75 91 VAL A O 1
ATOM 709 N N . ILE A 1 92 ? 0.677 5.353 9.069 1.00 90.69 92 ILE A N 1
ATOM 710 C CA . ILE A 1 92 ? -0.173 4.190 8.775 1.00 90.69 92 ILE A CA 1
ATOM 711 C C . ILE A 1 92 ? -0.347 4.015 7.259 1.00 90.69 92 ILE A C 1
ATOM 713 O O . ILE A 1 92 ? -0.194 2.904 6.756 1.00 90.69 92 ILE A O 1
ATOM 717 N N . MET A 1 93 ? -0.618 5.090 6.512 1.00 92.31 93 MET A N 1
ATOM 718 C CA . MET A 1 93 ? -0.746 5.021 5.049 1.00 92.31 93 MET A CA 1
ATOM 719 C C . MET A 1 93 ? 0.548 4.555 4.376 1.00 92.31 93 MET A C 1
ATOM 721 O O . MET A 1 93 ? 0.508 3.662 3.531 1.00 92.31 93 MET A O 1
ATOM 725 N N . ILE A 1 94 ? 1.694 5.114 4.778 1.00 92.50 94 ILE A N 1
ATOM 726 C CA . ILE A 1 94 ? 3.012 4.718 4.262 1.00 92.50 94 ILE A CA 1
ATOM 727 C C . ILE A 1 94 ? 3.308 3.260 4.620 1.00 92.50 94 ILE A C 1
ATOM 729 O O . ILE A 1 94 ? 3.770 2.503 3.770 1.00 92.50 94 ILE A O 1
ATOM 733 N N . TRP A 1 95 ? 3.000 2.843 5.849 1.00 93.94 95 TRP A N 1
ATOM 734 C CA . TRP A 1 95 ? 3.168 1.466 6.301 1.00 93.94 95 TRP A CA 1
ATOM 735 C C . TRP A 1 95 ? 2.329 0.485 5.474 1.00 93.94 95 TRP A C 1
ATOM 737 O O . TRP A 1 95 ? 2.850 -0.521 4.999 1.00 93.94 95 TRP A O 1
ATOM 747 N N . LEU A 1 96 ? 1.051 0.789 5.225 1.00 95.06 96 LEU A N 1
ATOM 748 C CA . LEU A 1 96 ? 0.205 -0.037 4.362 1.00 95.06 96 LEU A CA 1
ATOM 749 C C . LEU A 1 96 ? 0.723 -0.067 2.920 1.00 95.06 96 LEU A C 1
ATOM 751 O O . LEU A 1 96 ? 0.759 -1.141 2.324 1.00 95.06 96 LEU A O 1
ATOM 755 N N . ALA A 1 97 ? 1.157 1.070 2.369 1.00 95.62 97 ALA A N 1
ATOM 756 C CA . ALA A 1 97 ? 1.759 1.121 1.038 1.00 95.62 97 ALA A CA 1
ATOM 757 C C . ALA A 1 97 ? 3.027 0.253 0.955 1.00 95.62 97 ALA A C 1
ATOM 759 O O . ALA A 1 97 ? 3.216 -0.474 -0.021 1.00 95.62 97 ALA A O 1
ATOM 760 N N . LEU A 1 98 ? 3.857 0.259 2.004 1.00 93.19 98 LEU A N 1
ATOM 761 C CA . LEU A 1 98 ? 5.039 -0.592 2.112 1.00 93.19 98 LEU A CA 1
ATOM 762 C C . LEU A 1 98 ? 4.664 -2.080 2.184 1.00 93.19 98 LEU A C 1
ATOM 764 O O . LEU A 1 98 ? 5.253 -2.892 1.474 1.00 93.19 98 LEU A O 1
ATOM 768 N N . LEU A 1 99 ? 3.659 -2.457 2.980 1.00 93.75 99 LEU A N 1
ATOM 769 C CA . LEU A 1 99 ? 3.172 -3.841 3.036 1.00 93.75 99 LEU A CA 1
ATOM 770 C C . LEU A 1 99 ? 2.638 -4.316 1.682 1.00 93.75 99 LEU A C 1
ATOM 772 O O . LEU A 1 99 ? 2.951 -5.428 1.252 1.00 93.75 99 LEU A O 1
ATOM 776 N N . ILE A 1 100 ? 1.865 -3.467 1.001 1.00 94.75 100 ILE A N 1
ATOM 777 C CA . ILE A 1 100 ? 1.351 -3.714 -0.348 1.00 94.75 100 ILE A CA 1
ATOM 778 C C . ILE A 1 100 ? 2.521 -3.957 -1.316 1.00 94.75 100 ILE A C 1
ATOM 780 O O . ILE A 1 100 ? 2.510 -4.943 -2.052 1.00 94.75 100 ILE A O 1
ATOM 784 N N . ALA A 1 101 ? 3.567 -3.130 -1.264 1.00 92.44 101 ALA A N 1
ATOM 785 C CA . ALA A 1 101 ? 4.775 -3.273 -2.074 1.00 92.44 101 ALA A CA 1
ATOM 786 C C . ALA A 1 101 ? 5.558 -4.565 -1.790 1.00 92.44 101 ALA A C 1
ATOM 788 O O . ALA A 1 101 ? 5.958 -5.269 -2.721 1.00 92.44 101 ALA A O 1
ATOM 789 N N . ILE A 1 102 ? 5.754 -4.909 -0.514 1.00 89.50 102 ILE A N 1
ATOM 790 C CA . ILE A 1 102 ? 6.494 -6.107 -0.088 1.00 89.50 102 ILE A CA 1
ATOM 791 C C . ILE A 1 102 ? 5.747 -7.384 -0.487 1.00 89.50 102 ILE A C 1
ATOM 793 O O . ILE A 1 102 ? 6.352 -8.322 -1.008 1.00 89.50 102 ILE A O 1
ATOM 797 N N . ILE A 1 103 ? 4.433 -7.436 -0.261 1.00 88.69 103 ILE A N 1
ATOM 798 C CA . ILE A 1 103 ? 3.607 -8.594 -0.628 1.00 88.69 103 ILE A CA 1
ATOM 799 C C . ILE A 1 103 ? 3.466 -8.684 -2.149 1.00 88.69 103 ILE A C 1
ATOM 801 O O . ILE A 1 103 ? 3.618 -9.765 -2.718 1.00 88.69 103 ILE A O 1
ATOM 805 N N . GLY A 1 104 ? 3.239 -7.553 -2.816 1.00 86.12 104 GLY A N 1
ATOM 806 C CA . GLY A 1 104 ? 3.083 -7.467 -4.263 1.00 86.12 104 GLY A CA 1
ATOM 807 C C . GLY A 1 104 ? 4.339 -7.868 -5.039 1.00 86.12 104 GLY A C 1
ATOM 808 O O . GLY A 1 104 ? 4.227 -8.580 -6.033 1.00 86.12 104 GLY A O 1
ATOM 809 N N . GLY A 1 105 ? 5.536 -7.531 -4.549 1.00 82.25 105 GLY A N 1
ATOM 810 C CA . GLY A 1 105 ? 6.798 -7.967 -5.163 1.00 82.25 105 GLY A CA 1
ATOM 811 C C . GLY A 1 105 ? 6.968 -9.488 -5.207 1.00 82.25 105 GLY A C 1
ATOM 812 O O . GLY A 1 105 ? 7.579 -10.017 -6.133 1.00 82.25 105 GLY A O 1
ATOM 813 N N . ARG A 1 106 ? 6.365 -10.224 -4.261 1.00 80.38 106 ARG A N 1
ATOM 814 C CA . ARG A 1 106 ? 6.389 -11.698 -4.264 1.00 80.38 106 ARG A CA 1
ATOM 815 C C . ARG A 1 106 ? 5.406 -12.307 -5.264 1.00 80.38 106 ARG A C 1
ATOM 817 O O . ARG A 1 106 ? 5.673 -13.382 -5.792 1.00 80.38 106 ARG A O 1
ATOM 824 N N . VAL A 1 107 ? 4.299 -11.626 -5.578 1.00 79.75 107 VAL A N 1
ATOM 825 C CA . VAL A 1 107 ? 3.253 -12.129 -6.493 1.00 79.75 107 VAL A CA 1
ATOM 826 C C . VAL A 1 107 ? 3.806 -12.445 -7.884 1.00 79.75 107 VAL A C 1
ATOM 828 O O . VAL A 1 107 ? 3.375 -13.420 -8.501 1.00 79.75 107 VAL A O 1
ATOM 831 N N . PHE A 1 108 ? 4.746 -11.637 -8.378 1.00 70.50 108 PHE A N 1
ATOM 832 C CA . PHE A 1 108 ? 5.322 -11.797 -9.716 1.00 70.50 108 PHE A CA 1
ATOM 833 C C . PHE A 1 108 ? 6.334 -12.949 -9.810 1.00 70.50 108 PHE A C 1
ATOM 835 O O . PHE A 1 108 ? 6.547 -13.473 -10.900 1.00 70.50 108 PHE A O 1
ATOM 842 N N . MET A 1 109 ? 6.901 -13.383 -8.680 1.00 67.88 109 MET A N 1
ATOM 843 C CA . MET A 1 109 ? 7.929 -14.432 -8.628 1.00 67.88 109 MET A CA 1
ATOM 844 C C . MET A 1 109 ? 7.372 -15.826 -8.311 1.00 67.88 109 MET A C 1
ATOM 846 O O . MET A 1 109 ? 8.015 -16.839 -8.588 1.00 67.88 109 MET A O 1
ATOM 850 N N . VAL A 1 110 ? 6.166 -15.906 -7.742 1.00 69.56 110 VAL A N 1
ATOM 851 C CA . VAL A 1 110 ? 5.548 -17.179 -7.354 1.00 69.56 110 VAL A CA 1
ATOM 852 C C . VAL A 1 110 ? 5.012 -17.922 -8.580 1.00 69.56 110 VAL A C 1
ATOM 854 O O . VAL A 1 110 ? 4.056 -17.492 -9.229 1.00 69.56 110 VAL A O 1
ATOM 857 N N . ARG A 1 111 ? 5.603 -19.089 -8.863 1.00 64.81 111 ARG A N 1
ATOM 858 C CA . ARG A 1 111 ? 5.226 -19.952 -9.997 1.00 64.81 111 ARG A CA 1
ATOM 859 C C . ARG A 1 111 ? 3.937 -20.743 -9.745 1.00 64.81 111 ARG A C 1
ATOM 861 O O . ARG A 1 111 ? 3.165 -20.970 -10.674 1.00 64.81 111 ARG A O 1
ATOM 868 N N . MET A 1 112 ? 3.664 -21.127 -8.495 1.00 74.31 112 MET A N 1
ATOM 869 C CA . MET A 1 112 ? 2.491 -21.934 -8.146 1.00 74.31 112 MET A CA 1
ATOM 870 C C . MET A 1 112 ? 1.204 -21.102 -8.135 1.00 74.31 112 MET A C 1
ATOM 872 O O . MET A 1 112 ? 1.059 -20.144 -7.372 1.00 74.31 112 MET A O 1
ATOM 876 N N . ARG A 1 113 ? 0.207 -21.515 -8.930 1.00 78.75 113 ARG A N 1
ATOM 877 C CA . ARG A 1 113 ? -1.057 -20.773 -9.110 1.00 78.75 113 ARG A CA 1
ATOM 878 C C . ARG A 1 113 ? -1.804 -20.513 -7.796 1.00 78.75 113 ARG A C 1
ATOM 880 O O . ARG A 1 113 ? -2.322 -19.416 -7.607 1.00 78.75 113 ARG A O 1
ATOM 887 N N . ARG A 1 114 ? -1.846 -21.490 -6.880 1.00 78.88 114 ARG A N 1
ATOM 888 C CA . ARG A 1 114 ? -2.536 -21.354 -5.579 1.00 78.88 114 ARG A CA 1
ATOM 889 C C . ARG A 1 114 ? -1.828 -20.393 -4.628 1.00 78.88 114 ARG A C 1
ATOM 891 O O . ARG A 1 114 ? -2.485 -19.596 -3.970 1.00 78.88 114 ARG A O 1
ATOM 898 N N . GLN A 1 115 ? -0.501 -20.424 -4.585 1.00 80.12 115 GLN A N 1
ATOM 899 C CA . GLN A 1 115 ? 0.271 -19.490 -3.769 1.00 80.12 115 GLN A CA 1
ATOM 900 C C . GLN A 1 115 ? 0.208 -18.069 -4.321 1.00 80.12 115 GLN A C 1
ATOM 902 O O . GLN A 1 115 ? 0.006 -17.118 -3.570 1.00 80.12 115 GLN A O 1
ATOM 907 N N . ARG A 1 116 ? 0.292 -17.919 -5.648 1.00 84.00 116 ARG A N 1
ATOM 908 C CA . ARG A 1 116 ? 0.073 -16.630 -6.303 1.00 84.00 116 ARG A CA 1
ATOM 909 C C . ARG A 1 116 ? -1.312 -16.087 -5.960 1.00 84.00 116 ARG A C 1
ATOM 911 O O . ARG A 1 116 ? -1.436 -14.910 -5.649 1.00 84.00 116 ARG A O 1
ATOM 918 N N . PHE A 1 117 ? -2.331 -16.948 -5.946 1.00 87.62 117 PHE A N 1
ATOM 919 C CA . PHE A 1 117 ? -3.678 -16.571 -5.523 1.00 87.62 117 PHE A CA 1
ATOM 920 C C . PHE A 1 117 ? -3.736 -16.124 -4.054 1.00 87.62 117 PHE A C 1
ATOM 922 O O . PHE A 1 117 ? -4.347 -15.099 -3.779 1.00 87.62 117 PHE A O 1
ATOM 929 N N . PHE A 1 118 ? -3.053 -16.809 -3.126 1.00 88.81 118 PHE A N 1
ATOM 930 C CA . PHE A 1 118 ? -2.936 -16.367 -1.726 1.00 88.81 118 PHE A CA 1
ATOM 931 C C . PHE A 1 118 ? -2.376 -14.943 -1.619 1.00 88.81 118 PHE A C 1
ATOM 933 O O . PHE A 1 118 ? -2.979 -14.086 -0.975 1.00 88.81 118 PHE A O 1
ATOM 940 N N . TYR A 1 119 ? -1.245 -14.674 -2.278 1.00 87.94 119 TYR A N 1
ATOM 941 C CA . TYR A 1 119 ? -0.613 -13.355 -2.235 1.00 87.94 119 TYR A CA 1
ATOM 942 C C . TYR A 1 119 ? -1.436 -12.284 -2.955 1.00 87.94 119 TYR A C 1
ATOM 944 O O . TYR A 1 119 ? -1.513 -11.167 -2.459 1.00 87.94 119 TYR A O 1
ATOM 952 N N . LEU A 1 120 ? -2.102 -12.611 -4.068 1.00 91.94 120 LEU A N 1
ATOM 953 C CA . LEU A 1 120 ? -3.042 -11.704 -4.737 1.00 91.94 120 LEU A CA 1
ATOM 954 C C . LEU A 1 120 ? -4.225 -11.347 -3.835 1.00 91.94 120 LEU A C 1
ATOM 956 O O . LEU A 1 120 ? -4.655 -10.199 -3.817 1.00 91.94 120 LEU A O 1
ATOM 960 N N . LEU A 1 121 ? -4.734 -12.311 -3.071 1.00 93.31 121 LEU A N 1
ATOM 961 C CA . LEU A 1 121 ? -5.851 -12.098 -2.161 1.00 93.31 121 LEU A CA 1
ATOM 962 C C . LEU A 1 121 ? -5.437 -11.255 -0.945 1.00 93.31 121 LEU A C 1
ATOM 964 O O . LEU A 1 121 ? -6.168 -10.354 -0.544 1.00 93.31 121 LEU A O 1
ATOM 968 N N . ALA A 1 122 ? -4.235 -11.483 -0.409 1.00 93.62 122 ALA A N 1
ATOM 969 C CA . ALA A 1 122 ? -3.628 -10.630 0.614 1.00 93.62 122 ALA A CA 1
ATOM 970 C C . ALA A 1 122 ? -3.341 -9.208 0.095 1.00 93.62 122 ALA A C 1
ATOM 972 O O . ALA A 1 122 ? -3.550 -8.227 0.806 1.00 93.62 122 ALA A O 1
ATOM 973 N N . LEU A 1 123 ? -2.900 -9.081 -1.158 1.00 94.62 123 LEU A N 1
ATOM 974 C CA . LEU A 1 123 ? -2.682 -7.796 -1.816 1.00 94.62 123 LEU A CA 1
ATOM 975 C C . LEU A 1 123 ? -4.006 -7.039 -1.986 1.00 94.62 123 LEU A C 1
ATOM 977 O O . LEU A 1 123 ? -4.101 -5.875 -1.608 1.00 94.62 123 LEU A O 1
ATOM 981 N N . LEU A 1 124 ? -5.046 -7.718 -2.482 1.00 95.38 124 LEU A N 1
ATOM 982 C CA . LEU A 1 124 ? -6.400 -7.179 -2.607 1.00 95.38 124 LEU A CA 1
ATOM 983 C C . LEU A 1 124 ? -6.947 -6.724 -1.249 1.00 95.38 124 LEU A C 1
ATOM 985 O O . LEU A 1 124 ? -7.508 -5.637 -1.151 1.00 95.38 124 LEU A O 1
ATOM 989 N N . PHE A 1 125 ? -6.736 -7.524 -0.202 1.00 96.00 125 PHE A N 1
ATOM 990 C CA . PHE A 1 125 ? -7.109 -7.183 1.168 1.00 96.00 125 PHE A CA 1
ATOM 991 C C . PHE A 1 125 ? -6.506 -5.841 1.592 1.00 96.00 125 PHE A C 1
ATOM 993 O O . PHE A 1 125 ? -7.222 -4.963 2.071 1.00 96.00 125 PHE A O 1
ATOM 1000 N N . LEU A 1 126 ? -5.203 -5.659 1.376 1.00 96.69 126 LEU A N 1
ATOM 1001 C CA . LEU A 1 126 ? -4.515 -4.430 1.754 1.00 96.69 126 LEU A CA 1
ATOM 1002 C C . LEU A 1 126 ? -4.923 -3.234 0.888 1.00 96.69 126 LEU A C 1
ATOM 1004 O O . LEU A 1 126 ? -5.086 -2.145 1.430 1.00 96.69 126 LEU A O 1
ATOM 1008 N N . PHE A 1 127 ? -5.140 -3.421 -0.418 1.00 95.88 127 PHE A N 1
ATOM 1009 C CA . PHE A 1 127 ? -5.650 -2.360 -1.293 1.00 95.88 127 PHE A CA 1
ATOM 1010 C C . PHE A 1 127 ? -7.034 -1.880 -0.856 1.00 95.88 127 PHE A C 1
ATOM 1012 O O . PHE A 1 127 ? -7.241 -0.676 -0.718 1.00 95.88 127 PHE A O 1
ATOM 1019 N N . ILE A 1 128 ? -7.964 -2.804 -0.591 1.00 94.75 128 ILE A N 1
ATOM 1020 C CA . ILE A 1 128 ? -9.305 -2.464 -0.102 1.00 94.75 128 ILE A CA 1
ATOM 1021 C C . ILE A 1 128 ? -9.196 -1.764 1.258 1.00 94.75 128 ILE A C 1
ATOM 1023 O O . ILE A 1 128 ? -9.830 -0.735 1.476 1.00 94.75 128 ILE A O 1
ATOM 1027 N N . LEU A 1 129 ? -8.370 -2.264 2.176 1.00 95.25 129 LEU A N 1
ATOM 1028 C CA . LEU A 1 129 ? -8.193 -1.638 3.485 1.00 95.25 129 LEU A CA 1
ATOM 1029 C C . LEU A 1 129 ? -7.605 -0.221 3.375 1.00 95.25 129 LEU A C 1
ATOM 1031 O O . LEU A 1 129 ? -8.106 0.700 4.019 1.00 95.25 129 LEU A O 1
ATOM 1035 N N . LEU A 1 130 ? -6.586 -0.022 2.538 1.00 95.38 130 LEU A N 1
ATOM 1036 C CA . LEU A 1 130 ? -5.949 1.279 2.345 1.00 95.38 130 LEU A CA 1
ATOM 1037 C C . LEU A 1 130 ? -6.905 2.278 1.682 1.00 95.38 130 LEU A C 1
ATOM 1039 O O . LEU A 1 130 ? -7.177 3.336 2.246 1.00 95.38 130 LEU A O 1
ATOM 1043 N N . LEU A 1 131 ? -7.418 1.935 0.501 1.00 93.62 131 LEU A N 1
ATOM 1044 C CA . LEU A 1 131 ? -8.158 2.861 -0.355 1.00 93.62 131 LEU A CA 1
ATOM 1045 C C . LEU A 1 131 ? -9.591 3.085 0.129 1.00 93.62 131 LEU A C 1
ATOM 1047 O O . LEU A 1 131 ? -10.106 4.186 0.026 1.00 93.62 131 LEU A O 1
ATOM 1051 N N . THR A 1 132 ? -10.249 2.069 0.683 1.00 91.25 132 THR A N 1
ATOM 1052 C CA . THR A 1 132 ? -11.675 2.176 1.048 1.00 91.25 132 THR A CA 1
ATOM 1053 C C . THR A 1 132 ? -11.911 2.527 2.513 1.00 91.25 132 THR A C 1
ATOM 1055 O O . THR A 1 132 ? -13.021 2.923 2.862 1.00 91.25 132 THR A O 1
ATOM 1058 N N . TRP A 1 133 ? -10.904 2.387 3.382 1.00 91.44 133 TRP A N 1
ATOM 1059 C CA . TRP A 1 133 ? -11.051 2.662 4.815 1.00 91.44 133 TRP A CA 1
ATOM 1060 C C . TRP A 1 133 ? -10.030 3.663 5.344 1.00 91.44 133 TRP A C 1
ATOM 1062 O O . TRP A 1 133 ? -10.419 4.704 5.867 1.00 91.44 133 TRP A O 1
ATOM 1072 N N . VAL A 1 134 ? -8.734 3.375 5.206 1.00 92.06 134 VAL A N 1
ATOM 1073 C CA . VAL A 1 134 ? -7.680 4.181 5.838 1.00 92.06 134 VAL A CA 1
ATOM 1074 C C . VAL A 1 134 ? -7.610 5.586 5.242 1.00 92.06 134 VAL A C 1
ATOM 1076 O O . VAL A 1 134 ? -7.660 6.554 5.996 1.00 92.06 134 VAL A O 1
ATOM 1079 N N . VAL A 1 135 ? -7.545 5.717 3.915 1.00 91.81 135 VAL A N 1
ATOM 1080 C CA . VAL A 1 135 ? -7.450 7.031 3.257 1.00 91.81 135 VAL A CA 1
ATOM 1081 C C . VAL A 1 135 ? -8.698 7.894 3.516 1.00 91.81 135 VAL A C 1
ATOM 1083 O O . VAL A 1 135 ? -8.527 8.997 4.036 1.00 91.81 135 VAL A O 1
ATOM 1086 N N . PRO A 1 136 ? -9.945 7.429 3.271 1.00 89.19 136 PRO A N 1
ATOM 1087 C CA . PRO A 1 136 ? -11.140 8.229 3.553 1.00 89.19 136 PRO A CA 1
ATOM 1088 C C . PRO A 1 136 ? -11.222 8.687 5.009 1.00 89.19 136 PRO A C 1
ATOM 1090 O O . PRO A 1 136 ? -11.492 9.853 5.285 1.00 89.19 136 PRO A O 1
ATOM 1093 N N . LYS A 1 137 ? -10.950 7.777 5.953 1.00 87.12 137 LYS A N 1
ATOM 1094 C CA . LYS A 1 137 ? -11.070 8.061 7.386 1.00 87.12 137 LYS A CA 1
ATOM 1095 C C . LYS A 1 137 ? -10.049 9.094 7.863 1.00 87.12 137 LYS A C 1
ATOM 1097 O O . LYS A 1 137 ? -10.368 9.865 8.764 1.00 87.12 137 LYS A O 1
ATOM 1102 N N . LEU A 1 138 ? -8.852 9.114 7.273 1.00 86.94 138 LEU A N 1
ATOM 1103 C CA . LEU A 1 138 ? -7.780 10.044 7.635 1.00 86.94 138 LEU A CA 1
ATOM 1104 C C . LEU A 1 138 ? -7.866 11.402 6.929 1.00 86.94 138 LEU A C 1
ATOM 1106 O O . LEU A 1 138 ? -7.422 12.390 7.505 1.00 86.94 138 LEU A O 1
ATOM 1110 N N . ILE A 1 139 ? -8.402 11.455 5.706 1.00 83.62 139 ILE A N 1
ATOM 1111 C CA . ILE A 1 139 ? -8.439 12.681 4.891 1.00 83.62 139 ILE A CA 1
ATOM 1112 C C . ILE A 1 139 ? -9.775 13.426 5.020 1.00 83.62 139 ILE A C 1
ATOM 1114 O O . ILE A 1 139 ? -9.776 14.645 5.144 1.00 83.62 139 ILE A O 1
ATOM 1118 N N . ILE A 1 140 ? -10.902 12.707 5.010 1.00 76.81 140 ILE A N 1
ATOM 1119 C CA . ILE A 1 140 ? -12.259 13.291 4.978 1.00 76.81 140 ILE A CA 1
ATOM 1120 C C . ILE A 1 140 ? -12.829 13.447 6.398 1.00 76.81 140 ILE A C 1
ATOM 1122 O O . ILE A 1 140 ? -13.665 14.305 6.666 1.00 76.81 140 ILE A O 1
ATOM 1126 N N . GLY A 1 141 ? -12.362 12.622 7.339 1.00 69.56 141 GLY A N 1
ATOM 1127 C CA . GLY A 1 141 ? -12.905 12.560 8.694 1.00 69.56 141 GLY A CA 1
ATOM 1128 C C . GLY A 1 141 ? -14.136 11.650 8.809 1.00 69.56 141 GLY A C 1
ATOM 1129 O O . GLY A 1 141 ? -14.708 11.172 7.833 1.00 69.56 141 GLY A O 1
ATOM 1130 N N . GLN A 1 142 ? -14.528 11.340 10.047 1.00 57.94 142 GLN A N 1
ATOM 1131 C CA . GLN A 1 142 ? -15.449 10.234 10.362 1.00 57.94 142 GLN A CA 1
ATOM 1132 C C . GLN A 1 142 ? -16.918 10.459 9.940 1.00 57.94 142 GLN A C 1
ATOM 1134 O O . GLN A 1 142 ? -17.698 9.501 9.936 1.00 57.94 142 GLN A O 1
ATOM 1139 N N . GLY A 1 143 ? -17.306 11.698 9.618 1.00 55.41 143 GLY A N 1
ATOM 1140 C CA . GLY A 1 143 ? -18.705 12.101 9.429 1.00 55.41 143 GLY A CA 1
ATOM 1141 C C . GLY A 1 143 ? -19.280 11.864 8.032 1.00 55.41 143 GLY A C 1
ATOM 1142 O O . GLY A 1 143 ? -20.483 11.669 7.921 1.00 55.41 143 GLY A O 1
ATOM 1143 N N . ASP A 1 144 ? -18.441 11.815 6.994 1.00 53.91 144 ASP A N 1
ATOM 1144 C CA . ASP A 1 144 ? -18.913 11.951 5.602 1.00 53.91 144 ASP A CA 1
ATOM 1145 C C . ASP A 1 144 ? -18.786 10.663 4.764 1.00 53.91 144 ASP A C 1
ATOM 1147 O O . ASP A 1 144 ? -19.139 10.593 3.588 1.00 53.91 144 ASP A O 1
ATOM 1151 N N . VAL A 1 145 ? -18.295 9.575 5.370 1.00 64.06 145 VAL A N 1
ATOM 1152 C CA . VAL A 1 145 ? -18.277 8.268 4.700 1.00 64.06 145 VAL A CA 1
ATOM 1153 C C . VAL A 1 145 ? -19.678 7.668 4.762 1.00 64.06 145 VAL A C 1
ATOM 1155 O O . VAL A 1 145 ? -20.067 7.139 5.811 1.00 64.06 145 VAL A O 1
ATOM 1158 N N . ALA A 1 146 ? -20.400 7.730 3.639 1.00 67.62 146 ALA A N 1
ATOM 1159 C CA . ALA A 1 146 ? -21.724 7.140 3.456 1.00 67.62 146 ALA A CA 1
ATOM 1160 C C . ALA A 1 146 ? -21.796 5.700 3.996 1.00 67.62 146 ALA A C 1
ATOM 1162 O O . ALA A 1 146 ? -20.895 4.884 3.776 1.00 67.62 146 ALA A O 1
ATOM 1163 N N . GLU A 1 147 ? -22.887 5.375 4.692 1.00 69.31 147 GLU A N 1
ATOM 1164 C CA . GLU A 1 147 ? -23.059 4.104 5.408 1.00 69.31 147 GLU A CA 1
ATOM 1165 C C . GLU A 1 147 ? -22.894 2.877 4.496 1.00 69.31 147 GLU A C 1
ATOM 1167 O O . GLU A 1 147 ? -22.198 1.926 4.859 1.00 69.31 147 GLU A O 1
ATOM 1172 N N . ASN A 1 148 ? -23.401 2.955 3.261 1.00 69.31 148 ASN A N 1
ATOM 1173 C CA . ASN A 1 148 ? -23.273 1.899 2.251 1.00 69.31 148 ASN A CA 1
ATOM 1174 C C . ASN A 1 148 ? -21.816 1.532 1.935 1.00 69.31 148 ASN A C 1
ATOM 1176 O O . ASN A 1 148 ? -21.515 0.385 1.611 1.00 69.31 148 ASN A O 1
ATOM 1180 N N . ILE A 1 149 ? -20.891 2.484 2.059 1.00 73.75 149 ILE A N 1
ATOM 1181 C CA . ILE A 1 149 ? -19.484 2.277 1.712 1.00 73.75 149 ILE A CA 1
ATOM 1182 C C . ILE A 1 149 ? -18.718 1.640 2.877 1.00 73.75 149 ILE A C 1
ATOM 1184 O O . ILE A 1 149 ? -17.743 0.920 2.665 1.00 73.75 149 ILE A O 1
ATOM 1188 N N . ARG A 1 150 ? -19.213 1.795 4.113 1.00 79.44 150 ARG A N 1
ATOM 1189 C CA . ARG A 1 150 ? -18.654 1.141 5.310 1.00 79.44 150 ARG A CA 1
ATOM 1190 C C . ARG A 1 150 ? -18.902 -0.368 5.326 1.00 79.44 150 ARG A C 1
ATOM 1192 O O . ARG A 1 150 ? -18.180 -1.092 6.012 1.00 79.44 150 ARG A O 1
ATOM 1199 N N . ILE A 1 151 ? -19.886 -0.853 4.565 1.00 84.56 151 ILE A N 1
ATOM 1200 C CA . ILE A 1 151 ? -20.231 -2.278 4.469 1.00 84.56 151 ILE A CA 1
ATOM 1201 C C . ILE A 1 151 ? -19.050 -3.081 3.911 1.00 84.56 151 ILE A C 1
ATOM 1203 O O . ILE A 1 151 ? -18.719 -4.141 4.446 1.00 84.56 151 ILE A O 1
ATOM 1207 N N . LEU A 1 152 ? -18.379 -2.567 2.875 1.00 85.75 152 LEU A N 1
ATOM 1208 C CA . LEU A 1 152 ? -17.314 -3.303 2.196 1.00 85.75 152 LEU A CA 1
ATOM 1209 C C . LEU A 1 152 ? -16.091 -3.548 3.106 1.00 85.75 152 LEU A C 1
ATOM 1211 O O . LEU A 1 152 ? -15.707 -4.710 3.244 1.00 85.75 152 LEU A O 1
ATOM 1215 N N . PRO A 1 153 ? -15.511 -2.547 3.801 1.00 87.69 153 PRO A N 1
ATOM 1216 C CA . PRO A 1 153 ? -14.459 -2.805 4.781 1.00 87.69 153 PRO A CA 1
ATOM 1217 C C . PRO A 1 153 ? -14.928 -3.674 5.950 1.00 87.69 153 PRO A C 1
ATOM 1219 O O . PRO A 1 153 ? -14.187 -4.547 6.385 1.00 87.69 153 PRO A O 1
ATOM 1222 N N . ARG A 1 154 ? -16.158 -3.473 6.444 1.00 89.50 154 ARG A N 1
ATOM 1223 C CA . ARG A 1 154 ? -16.648 -4.150 7.653 1.00 89.50 154 ARG A CA 1
ATOM 1224 C C . ARG A 1 154 ? -16.960 -5.631 7.446 1.00 89.50 154 ARG A C 1
ATOM 1226 O O . ARG A 1 154 ? -16.747 -6.417 8.363 1.00 89.50 154 ARG A O 1
ATOM 1233 N N . PHE A 1 155 ? -17.468 -6.009 6.274 1.00 90.38 155 PHE A N 1
ATOM 1234 C CA . PHE A 1 155 ? -17.878 -7.387 5.976 1.00 90.38 155 PHE A CA 1
ATOM 1235 C C . PHE A 1 155 ? -17.024 -8.047 4.892 1.00 90.38 155 PHE A C 1
ATOM 1237 O O . PHE A 1 155 ? -16.687 -9.223 5.015 1.00 90.38 155 PHE A O 1
ATOM 1244 N N . GLY A 1 156 ? -16.606 -7.303 3.867 1.00 91.12 156 GLY A N 1
ATOM 1245 C CA . GLY A 1 156 ? -15.787 -7.834 2.776 1.00 91.12 156 GLY A CA 1
ATOM 1246 C C . GLY A 1 156 ? -14.384 -8.249 3.224 1.00 91.12 156 GLY A C 1
ATOM 1247 O O . GLY A 1 156 ? -13.919 -9.328 2.860 1.00 91.12 156 GLY A O 1
ATOM 1248 N N . LEU A 1 157 ? -13.719 -7.442 4.060 1.00 94.00 157 LEU A N 1
ATOM 1249 C CA . LEU A 1 157 ? -12.366 -7.750 4.541 1.00 94.00 157 LEU A CA 1
ATOM 1250 C C . LEU A 1 157 ? -12.314 -8.994 5.455 1.00 94.00 157 LEU A C 1
ATOM 1252 O O . LEU A 1 157 ? -11.443 -9.838 5.226 1.00 94.00 157 LEU A O 1
ATOM 1256 N N . PRO A 1 158 ? -13.231 -9.196 6.427 1.00 95.31 158 PRO A N 1
ATOM 1257 C CA . PRO A 1 158 ? -13.299 -10.453 7.177 1.00 95.31 158 PRO A CA 1
ATOM 1258 C C . PRO A 1 158 ? -13.558 -11.677 6.302 1.00 95.31 158 PRO A C 1
ATOM 1260 O O . PRO A 1 158 ? -12.910 -12.704 6.491 1.00 95.31 158 PRO A O 1
ATOM 1263 N N . VAL A 1 159 ? -14.455 -11.574 5.314 1.00 94.81 159 VAL A N 1
ATOM 1264 C CA . VAL A 1 159 ? -14.693 -12.662 4.352 1.00 94.81 159 VAL A CA 1
ATOM 1265 C C . VAL A 1 159 ? -13.402 -13.007 3.615 1.00 94.81 159 VAL A C 1
ATOM 1267 O O . VAL A 1 159 ? -13.066 -14.180 3.472 1.00 94.81 159 VAL A O 1
ATOM 1270 N N . LEU A 1 160 ? -12.622 -12.004 3.220 1.00 93.81 160 LEU A N 1
ATOM 1271 C CA . LEU A 1 160 ? -11.342 -12.208 2.552 1.00 93.81 160 LEU A CA 1
ATOM 1272 C C . LEU A 1 160 ? -10.313 -12.925 3.444 1.00 93.81 160 LEU A C 1
ATOM 1274 O O . LEU A 1 160 ? -9.621 -13.829 2.974 1.00 93.81 160 LEU A O 1
ATOM 1278 N N . LEU A 1 161 ? -10.257 -12.588 4.740 1.00 94.06 161 LEU A N 1
ATOM 1279 C CA . LEU A 1 161 ? -9.433 -13.298 5.730 1.00 94.06 161 LEU A CA 1
ATOM 1280 C C . LEU A 1 161 ? -9.878 -14.753 5.912 1.00 94.06 161 LEU A C 1
ATOM 1282 O O . LEU A 1 161 ? -9.032 -15.641 6.016 1.00 94.06 161 LEU A O 1
ATOM 1286 N N . LEU A 1 162 ? -11.187 -15.018 5.901 1.00 94.50 162 LEU A N 1
ATOM 1287 C CA . LEU A 1 162 ? -11.714 -16.382 5.944 1.00 94.50 162 LEU A CA 1
ATOM 1288 C C . LEU A 1 162 ? -11.305 -17.167 4.693 1.00 94.50 162 LEU A C 1
ATOM 1290 O O . LEU A 1 162 ? -10.780 -18.272 4.816 1.00 94.50 162 LEU A O 1
ATOM 1294 N N . VAL A 1 163 ? -11.451 -16.593 3.496 1.00 93.50 163 VAL A N 1
ATOM 1295 C CA . VAL A 1 163 ? -11.012 -17.237 2.245 1.00 93.50 163 VAL A CA 1
ATOM 1296 C C . VAL A 1 163 ? -9.508 -17.548 2.283 1.00 93.50 163 VAL A C 1
ATOM 1298 O O . VAL A 1 163 ? -9.105 -18.658 1.928 1.00 93.50 163 VAL A O 1
ATOM 1301 N N . LEU A 1 164 ? -8.676 -16.623 2.784 1.00 91.31 164 LEU A N 1
ATOM 1302 C CA . LEU A 1 164 ? -7.244 -16.864 3.017 1.00 91.31 164 LEU A CA 1
ATOM 1303 C C . LEU A 1 164 ? -7.005 -18.040 3.982 1.00 91.31 164 LEU A C 1
ATOM 1305 O O . LEU A 1 164 ? -6.123 -18.870 3.743 1.00 91.31 164 LEU A O 1
ATOM 1309 N N . ALA A 1 165 ? -7.791 -18.142 5.058 1.00 91.06 165 ALA A N 1
ATOM 1310 C CA . ALA A 1 165 ? -7.689 -19.220 6.039 1.00 91.06 165 ALA A CA 1
ATOM 1311 C C . ALA A 1 165 ? -8.046 -20.593 5.452 1.00 91.06 165 ALA A C 1
ATOM 1313 O O . ALA A 1 165 ? -7.331 -21.563 5.715 1.00 91.06 165 ALA A O 1
ATOM 1314 N N . PHE A 1 166 ? -9.060 -20.682 4.589 1.00 90.81 166 PHE A N 1
ATOM 1315 C CA . PHE A 1 166 ? -9.482 -21.947 3.973 1.00 90.81 166 PHE A CA 1
ATOM 1316 C C . PHE A 1 166 ? -8.594 -22.421 2.812 1.00 90.81 166 PHE A C 1
ATOM 1318 O O . PHE A 1 166 ? -8.635 -23.597 2.444 1.00 90.81 166 PHE A O 1
ATOM 1325 N N . LEU A 1 167 ? -7.749 -21.556 2.246 1.00 86.19 167 LEU A N 1
ATOM 1326 C CA . LEU A 1 167 ? -6.896 -21.918 1.115 1.00 86.19 167 LEU A CA 1
ATOM 1327 C C . LEU A 1 167 ? -5.798 -22.921 1.516 1.00 86.19 167 LEU A C 1
ATOM 1329 O O . LEU A 1 167 ? -4.938 -22.616 2.340 1.00 86.19 167 LEU A O 1
ATOM 1333 N N . LYS A 1 168 ? -5.773 -24.119 0.928 1.00 80.06 168 LYS A N 1
ATOM 1334 C CA . LYS A 1 168 ? -4.688 -25.093 1.158 1.00 80.06 168 LYS A CA 1
A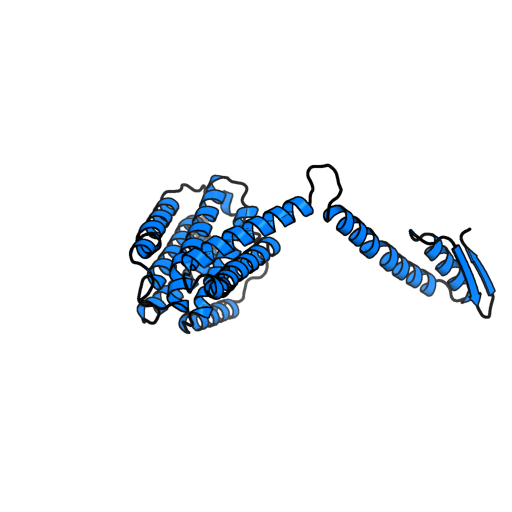TOM 1335 C C . LYS A 1 168 ? -3.431 -24.689 0.374 1.00 80.06 168 LYS A C 1
ATOM 1337 O O . LYS A 1 168 ? -3.509 -24.500 -0.840 1.00 80.06 168 LYS A O 1
ATOM 1342 N N . ILE A 1 169 ? -2.303 -24.550 1.072 1.00 73.50 169 ILE A N 1
ATOM 1343 C CA . ILE A 1 169 ? -0.983 -24.226 0.512 1.00 73.50 169 ILE A CA 1
ATOM 1344 C C . ILE A 1 169 ? -0.027 -25.341 0.947 1.00 73.50 169 ILE A C 1
ATOM 1346 O O . ILE A 1 169 ? 0.116 -25.562 2.149 1.00 73.50 169 ILE A O 1
ATOM 1350 N N . GLU A 1 170 ? 0.574 -26.054 -0.009 1.00 63.44 170 GLU A N 1
ATOM 1351 C CA . GLU A 1 170 ? 1.631 -27.040 0.253 1.00 63.44 170 GLU A CA 1
ATOM 1352 C C . GLU A 1 170 ? 2.887 -26.342 0.818 1.00 63.44 170 GLU A C 1
ATOM 1354 O O . GLU A 1 170 ? 3.214 -25.217 0.429 1.00 63.44 170 GLU A O 1
ATOM 1359 N N . HIS A 1 171 ? 3.552 -26.995 1.778 1.00 55.91 171 HIS A N 1
ATOM 1360 C CA . HIS A 1 171 ? 4.569 -26.389 2.650 1.00 55.91 171 HIS A CA 1
ATOM 1361 C C . HIS A 1 171 ? 5.926 -26.148 1.959 1.00 55.91 171 HIS A C 1
ATOM 1363 O O . HIS A 1 171 ? 6.590 -25.170 2.299 1.00 55.91 171 HIS A O 1
ATOM 1369 N N . ASP A 1 172 ? 6.300 -26.961 0.966 1.00 51.50 172 ASP A N 1
ATOM 1370 C CA . ASP A 1 172 ? 7.627 -26.905 0.321 1.00 51.50 172 ASP A CA 1
ATOM 1371 C C . ASP A 1 172 ? 7.796 -25.745 -0.674 1.00 51.50 172 ASP A C 1
ATOM 1373 O O . ASP A 1 172 ? 8.902 -25.301 -0.966 1.00 51.50 172 ASP A O 1
ATOM 1377 N N . ASP A 1 173 ? 6.698 -25.178 -1.168 1.00 51.88 173 ASP A N 1
ATOM 1378 C CA . ASP A 1 173 ? 6.747 -24.257 -2.307 1.00 51.88 173 ASP A CA 1
ATOM 1379 C C . ASP A 1 173 ? 7.013 -22.784 -1.908 1.00 51.88 173 ASP A C 1
ATOM 1381 O O . ASP A 1 173 ? 7.200 -21.924 -2.769 1.00 51.88 173 ASP A O 1
ATOM 1385 N N . ILE A 1 174 ? 6.986 -22.436 -0.610 1.00 53.62 174 ILE A N 1
ATOM 1386 C CA . ILE A 1 174 ? 7.222 -21.048 -0.143 1.00 53.62 174 ILE A CA 1
ATOM 1387 C C . ILE A 1 174 ? 8.730 -20.720 -0.124 1.00 53.62 174 ILE A C 1
ATOM 1389 O O . ILE A 1 174 ? 9.106 -19.547 -0.214 1.00 53.62 174 ILE A O 1
ATOM 1393 N N . GLU A 1 175 ? 9.608 -21.730 -0.061 1.00 50.88 175 GLU A N 1
ATOM 1394 C CA . GLU A 1 175 ? 11.063 -21.536 0.016 1.00 50.88 175 GLU A CA 1
ATOM 1395 C C . GLU A 1 175 ? 11.667 -20.877 -1.227 1.00 50.88 175 GLU A C 1
ATOM 1397 O O . GLU A 1 175 ? 12.639 -20.129 -1.098 1.00 50.88 175 GLU A O 1
ATOM 1402 N N . THR A 1 176 ? 11.085 -21.094 -2.411 1.00 48.47 176 THR A N 1
ATOM 1403 C CA . THR A 1 176 ? 11.598 -20.549 -3.680 1.00 48.47 176 THR A CA 1
ATOM 1404 C C . THR A 1 176 ? 11.251 -19.065 -3.876 1.00 48.47 176 THR A C 1
ATOM 1406 O O . THR A 1 176 ? 11.868 -18.388 -4.693 1.00 48.47 176 THR A O 1
ATOM 1409 N N . SER A 1 177 ? 10.317 -18.508 -3.093 1.00 51.38 177 SER A N 1
ATOM 1410 C CA . SER A 1 177 ? 9.954 -17.077 -3.107 1.00 51.38 177 SER A CA 1
ATOM 1411 C C . SER A 1 177 ? 10.768 -16.279 -2.076 1.00 51.38 177 SER A C 1
ATOM 1413 O O . SER A 1 177 ? 10.240 -15.472 -1.308 1.00 51.38 177 SER A O 1
ATOM 1415 N N . ARG A 1 178 ? 12.078 -16.548 -2.006 1.00 54.59 178 ARG A N 1
ATOM 1416 C CA . ARG A 1 178 ? 12.980 -15.905 -1.035 1.00 54.59 178 ARG A CA 1
ATOM 1417 C C . ARG A 1 178 ? 13.454 -14.524 -1.493 1.00 54.59 178 ARG A C 1
ATOM 1419 O O . ARG A 1 178 ? 13.770 -13.684 -0.657 1.00 54.59 178 ARG A O 1
ATOM 1426 N N . VAL A 1 179 ? 13.439 -14.262 -2.799 1.00 57.41 179 VAL A N 1
ATOM 1427 C CA . VAL A 1 179 ? 13.853 -12.976 -3.370 1.00 57.41 179 VAL A CA 1
ATOM 1428 C C . VAL A 1 179 ? 12.622 -12.098 -3.579 1.00 57.41 179 VAL A C 1
ATOM 1430 O O . VAL A 1 179 ? 11.763 -12.393 -4.409 1.00 57.41 179 VAL A O 1
ATOM 1433 N N . ILE A 1 180 ? 12.524 -11.025 -2.793 1.00 63.22 180 ILE A N 1
ATOM 1434 C CA . ILE A 1 180 ? 11.641 -9.903 -3.116 1.00 63.22 180 ILE A CA 1
ATOM 1435 C C . ILE A 1 180 ? 12.259 -9.219 -4.330 1.00 63.22 180 ILE A C 1
ATOM 1437 O O . ILE A 1 180 ? 13.421 -8.818 -4.277 1.00 63.22 180 ILE A O 1
ATOM 1441 N N . ASP A 1 181 ? 11.496 -9.072 -5.408 1.00 77.00 181 ASP A N 1
ATOM 1442 C CA . ASP A 1 181 ? 11.950 -8.239 -6.511 1.00 77.00 181 ASP A CA 1
ATOM 1443 C C . ASP A 1 181 ? 11.825 -6.769 -6.104 1.00 77.00 181 ASP A C 1
ATOM 1445 O O . ASP A 1 181 ? 10.726 -6.209 -6.054 1.00 77.00 181 ASP A O 1
ATOM 1449 N N . PHE A 1 182 ? 12.967 -6.163 -5.776 1.00 79.06 182 PHE A N 1
ATOM 1450 C CA . PHE A 1 182 ? 13.047 -4.763 -5.377 1.00 79.06 182 PHE A CA 1
ATOM 1451 C C . PHE A 1 182 ? 12.436 -3.832 -6.430 1.00 79.06 182 PHE A C 1
ATOM 1453 O O . PHE A 1 182 ? 11.754 -2.879 -6.062 1.00 79.06 182 PHE A O 1
ATOM 1460 N N . PHE A 1 183 ? 12.623 -4.118 -7.721 1.00 81.88 183 PHE A N 1
ATOM 1461 C CA . PHE A 1 183 ? 12.122 -3.274 -8.799 1.00 81.88 183 PHE A CA 1
ATOM 1462 C C . PHE A 1 183 ? 10.594 -3.328 -8.880 1.00 81.88 183 PHE A C 1
ATOM 1464 O O . PHE A 1 183 ? 9.947 -2.280 -8.875 1.00 81.88 183 PHE A O 1
ATOM 1471 N N . TYR A 1 184 ? 9.994 -4.526 -8.864 1.00 83.88 184 TYR A N 1
ATOM 1472 C CA . TYR A 1 184 ? 8.529 -4.643 -8.851 1.00 83.88 184 TYR A CA 1
ATOM 1473 C C . TYR A 1 184 ? 7.916 -4.113 -7.554 1.00 83.88 184 TYR A C 1
ATOM 1475 O O . TYR A 1 184 ? 6.873 -3.463 -7.605 1.00 83.88 184 TYR A O 1
ATOM 1483 N N . SER A 1 185 ? 8.548 -4.346 -6.401 1.00 89.06 185 SER A N 1
ATOM 1484 C CA . SER A 1 185 ? 8.098 -3.771 -5.130 1.00 89.06 185 SER A CA 1
ATOM 1485 C C . SER A 1 185 ? 8.137 -2.245 -5.155 1.00 89.06 185 SER A C 1
ATOM 1487 O O . SER A 1 185 ? 7.158 -1.617 -4.761 1.00 89.06 185 SER A O 1
ATOM 1489 N N . LEU A 1 186 ? 9.220 -1.642 -5.647 1.00 90.69 186 LEU A N 1
ATOM 1490 C CA . LEU A 1 186 ? 9.356 -0.190 -5.749 1.00 90.69 186 LEU A CA 1
ATOM 1491 C C . LEU A 1 186 ? 8.328 0.408 -6.715 1.00 90.69 186 LEU A C 1
ATOM 1493 O O . LEU A 1 186 ? 7.669 1.390 -6.379 1.00 90.69 186 LEU A O 1
ATOM 1497 N N . LEU A 1 187 ? 8.140 -0.211 -7.883 1.00 91.56 187 LEU A N 1
ATOM 1498 C CA . LEU A 1 187 ? 7.138 0.217 -8.857 1.00 91.56 187 LEU A CA 1
ATOM 1499 C C . LEU A 1 187 ? 5.733 0.155 -8.259 1.00 91.56 187 LEU A C 1
ATOM 1501 O O . LEU A 1 187 ? 4.949 1.091 -8.406 1.00 91.56 187 LEU A O 1
ATOM 1505 N N . LEU A 1 188 ? 5.417 -0.929 -7.551 1.00 93.00 188 LEU A N 1
ATOM 1506 C CA . LEU A 1 188 ? 4.115 -1.111 -6.925 1.00 93.00 188 LEU A CA 1
ATOM 1507 C C . LEU A 1 188 ? 3.908 -0.113 -5.776 1.00 93.00 188 LEU A C 1
ATOM 1509 O O . LEU A 1 188 ? 2.837 0.480 -5.681 1.00 93.00 188 LEU A O 1
ATOM 1513 N N . PHE A 1 189 ? 4.931 0.143 -4.958 1.00 94.50 189 PHE A N 1
ATOM 1514 C CA . PHE A 1 189 ? 4.914 1.197 -3.940 1.00 94.50 189 PHE A CA 1
ATOM 1515 C C . PHE A 1 189 ? 4.611 2.570 -4.550 1.00 94.50 189 PHE A C 1
ATOM 1517 O O . PHE A 1 189 ? 3.707 3.271 -4.095 1.00 94.50 189 PHE A O 1
ATOM 1524 N N . GLN A 1 190 ? 5.327 2.933 -5.618 1.00 95.06 190 GLN A N 1
ATOM 1525 C CA . GLN A 1 190 ? 5.131 4.196 -6.323 1.00 95.06 190 GLN A CA 1
ATOM 1526 C C . GLN A 1 190 ? 3.730 4.290 -6.929 1.00 95.06 190 GLN A C 1
ATOM 1528 O O . GLN A 1 190 ? 3.094 5.336 -6.829 1.00 95.06 190 GLN A O 1
ATOM 1533 N N . LEU A 1 191 ? 3.219 3.199 -7.506 1.00 95.75 191 LEU A N 1
ATOM 1534 C CA . LEU A 1 191 ? 1.865 3.144 -8.048 1.00 95.75 191 LEU A CA 1
ATOM 1535 C C . LEU A 1 191 ? 0.810 3.359 -6.956 1.00 95.75 191 LEU A C 1
ATOM 1537 O O . LEU A 1 191 ? -0.147 4.096 -7.171 1.00 95.75 191 LEU A O 1
ATOM 1541 N N . VAL A 1 192 ? 0.990 2.759 -5.777 1.00 96.44 192 VAL A N 1
ATOM 1542 C CA . VAL A 1 192 ? 0.092 2.955 -4.628 1.00 96.44 192 VAL A CA 1
ATOM 1543 C C . VAL A 1 192 ? 0.121 4.402 -4.158 1.00 96.44 192 VAL A C 1
ATOM 1545 O O . VAL A 1 192 ? -0.939 4.992 -3.967 1.00 96.44 192 VAL A O 1
ATOM 1548 N N . ILE A 1 193 ? 1.307 4.996 -4.003 1.00 95.69 193 ILE A N 1
ATOM 1549 C CA . ILE A 1 193 ? 1.439 6.410 -3.630 1.00 95.69 193 ILE A CA 1
ATOM 1550 C C . ILE A 1 193 ? 0.756 7.299 -4.665 1.00 95.69 193 ILE A C 1
ATOM 1552 O O . ILE A 1 193 ? -0.013 8.182 -4.294 1.00 95.69 193 ILE A O 1
ATOM 1556 N N . LEU A 1 194 ? 0.993 7.049 -5.952 1.00 96.44 194 LEU A N 1
ATOM 1557 C CA . LEU A 1 194 ? 0.374 7.791 -7.044 1.00 96.44 194 LEU A CA 1
ATOM 1558 C C . LEU A 1 194 ? -1.149 7.648 -7.021 1.00 96.44 194 LEU A C 1
ATOM 1560 O O . LEU A 1 194 ? -1.850 8.636 -7.217 1.00 96.44 194 LEU A O 1
ATOM 1564 N N . LEU A 1 195 ? -1.677 6.455 -6.739 1.00 96.38 195 LEU A N 1
ATOM 1565 C CA . LEU A 1 195 ? -3.114 6.225 -6.591 1.00 96.38 195 LEU A CA 1
ATOM 1566 C C . LEU A 1 195 ? -3.694 6.991 -5.399 1.00 96.38 195 LEU A C 1
ATOM 1568 O O . LEU A 1 195 ? -4.708 7.667 -5.554 1.00 96.38 195 LEU A O 1
ATOM 1572 N N . VAL A 1 196 ? -3.050 6.930 -4.231 1.00 95.19 196 VAL A N 1
ATOM 1573 C CA . VAL A 1 196 ? -3.506 7.634 -3.025 1.00 95.19 196 VAL A CA 1
ATOM 1574 C C . VAL A 1 196 ? -3.451 9.146 -3.237 1.00 95.19 196 VAL A C 1
ATOM 1576 O O . VAL A 1 196 ? -4.482 9.808 -3.142 1.00 95.19 196 VAL A O 1
ATOM 1579 N N . LEU A 1 197 ? -2.287 9.695 -3.585 1.00 94.75 197 LEU A N 1
ATOM 1580 C CA . LEU A 1 197 ? -2.111 11.136 -3.772 1.00 94.75 197 LEU A CA 1
ATOM 1581 C C . LEU A 1 197 ? -2.952 11.672 -4.927 1.00 94.75 197 LEU A C 1
ATOM 1583 O O . LEU A 1 197 ? -3.557 12.731 -4.798 1.00 94.75 197 LEU A O 1
ATOM 1587 N N . GLY A 1 198 ? -3.033 10.941 -6.035 1.00 94.69 198 GLY A N 1
ATOM 1588 C CA . GLY A 1 198 ? -3.848 11.355 -7.166 1.00 94.69 198 GLY A CA 1
ATOM 1589 C C . GLY A 1 198 ? -5.346 11.258 -6.886 1.00 94.69 198 GLY A C 1
ATOM 1590 O O . GLY A 1 198 ? -6.079 12.138 -7.321 1.00 94.69 198 GLY A O 1
ATOM 1591 N N . SER A 1 199 ? -5.809 10.295 -6.076 1.00 93.75 199 SER A N 1
ATOM 1592 C CA . SER A 1 199 ? -7.204 10.286 -5.606 1.00 93.75 199 SER A CA 1
ATOM 1593 C C . SER A 1 199 ? -7.518 11.517 -4.752 1.00 93.75 199 SER A C 1
ATOM 1595 O O . SER A 1 199 ? -8.535 12.165 -4.979 1.00 93.75 199 SER A O 1
ATOM 1597 N N . ILE A 1 200 ? -6.606 11.904 -3.850 1.00 92.38 200 ILE A N 1
ATOM 1598 C CA . ILE A 1 200 ? -6.731 13.118 -3.031 1.00 92.38 200 ILE A CA 1
ATOM 1599 C C . ILE A 1 200 ? -6.712 14.371 -3.919 1.00 92.38 200 ILE A C 1
ATOM 1601 O O . ILE A 1 200 ? -7.543 15.256 -3.753 1.00 92.38 200 ILE A O 1
ATOM 1605 N N . ALA A 1 201 ? -5.820 14.446 -4.908 1.00 93.81 201 ALA A N 1
ATOM 1606 C CA . ALA A 1 201 ? -5.775 15.565 -5.849 1.00 93.81 201 ALA A CA 1
ATOM 1607 C C . ALA A 1 201 ? -7.055 15.657 -6.702 1.00 93.81 201 ALA A C 1
ATOM 1609 O O . ALA A 1 201 ? -7.594 16.745 -6.906 1.00 93.81 201 ALA A O 1
ATOM 1610 N N . MET A 1 202 ? -7.589 14.517 -7.151 1.00 94.38 202 MET A N 1
ATOM 1611 C CA . MET A 1 202 ? -8.825 14.443 -7.933 1.00 94.38 202 MET A CA 1
ATOM 1612 C C . MET A 1 202 ? -10.080 14.809 -7.131 1.00 94.38 202 MET A C 1
ATOM 1614 O O . MET A 1 202 ? -11.082 15.204 -7.736 1.00 94.38 202 MET A O 1
ATOM 1618 N N . MET A 1 203 ? -10.046 14.761 -5.792 1.00 92.38 203 MET A N 1
ATOM 1619 C CA . MET A 1 203 ? -11.148 15.265 -4.956 1.00 92.38 203 MET A CA 1
ATOM 1620 C C . MET A 1 203 ? -11.455 16.735 -5.249 1.00 92.38 203 MET A C 1
ATOM 1622 O O . MET A 1 203 ? -12.623 17.125 -5.280 1.00 92.38 203 MET A O 1
ATOM 1626 N N . ARG A 1 204 ? -10.430 17.529 -5.594 1.00 90.31 204 ARG A N 1
ATOM 1627 C CA . ARG A 1 204 ? -10.599 18.947 -5.927 1.00 90.31 204 ARG A CA 1
ATOM 1628 C C . ARG A 1 204 ? -11.518 19.178 -7.129 1.00 90.31 204 ARG A C 1
ATOM 1630 O O . ARG A 1 204 ? -12.179 20.210 -7.190 1.00 90.31 204 ARG A O 1
ATOM 1637 N N . TYR A 1 205 ? -11.565 18.229 -8.062 1.00 92.75 205 TYR A N 1
ATOM 1638 C CA . TYR A 1 205 ? -12.369 18.308 -9.286 1.00 92.75 205 TYR A CA 1
ATOM 1639 C C . TYR A 1 205 ? -13.715 17.585 -9.182 1.00 92.75 205 TYR A C 1
ATOM 1641 O O . TYR A 1 205 ? -14.607 17.835 -9.986 1.00 92.75 205 TYR A O 1
ATOM 1649 N N . THR A 1 206 ? -13.874 16.690 -8.207 1.00 88.62 206 THR A N 1
ATOM 1650 C CA . THR A 1 206 ? -15.081 15.861 -8.026 1.00 88.62 206 THR A CA 1
ATOM 1651 C C . THR A 1 206 ? -16.000 16.373 -6.916 1.00 88.62 206 THR A C 1
ATOM 1653 O O . THR A 1 206 ? -16.965 15.700 -6.562 1.00 88.62 206 THR A O 1
ATOM 1656 N N . GLY A 1 207 ? -15.720 17.564 -6.374 1.00 85.44 207 GLY A N 1
ATOM 1657 C CA . GLY A 1 207 ? -16.505 18.157 -5.291 1.00 85.44 207 GLY A CA 1
ATOM 1658 C C . GLY A 1 207 ? -16.408 17.344 -4.003 1.00 85.44 207 GLY A C 1
ATOM 1659 O O . GLY A 1 207 ? -17.432 17.003 -3.425 1.00 85.44 207 GLY A O 1
ATOM 1660 N N . ASP A 1 208 ? -15.184 16.966 -3.620 1.00 84.12 208 ASP A N 1
ATOM 1661 C CA . ASP A 1 208 ? -14.851 16.219 -2.396 1.00 84.12 208 ASP A CA 1
ATOM 1662 C C . ASP A 1 208 ? -15.404 14.781 -2.320 1.00 84.12 208 ASP A C 1
ATOM 1664 O O . ASP A 1 208 ? -15.234 14.076 -1.324 1.00 84.12 208 ASP A O 1
ATOM 1668 N N . GLN A 1 209 ? -15.964 14.266 -3.420 1.00 88.00 209 GLN A N 1
ATOM 1669 C CA . GLN A 1 209 ? -16.404 12.876 -3.528 1.00 88.00 209 GLN A CA 1
ATOM 1670 C C . GLN A 1 209 ? -15.218 11.920 -3.705 1.00 88.00 209 GLN A C 1
ATOM 1672 O O . GLN A 1 209 ? -14.878 11.513 -4.819 1.00 88.00 209 GLN A O 1
ATOM 1677 N N . TYR A 1 210 ? -14.609 11.498 -2.596 1.00 89.94 210 TYR A N 1
ATOM 1678 C CA . TYR A 1 210 ? -13.423 10.635 -2.605 1.00 89.94 210 TYR A CA 1
ATOM 1679 C C . TYR A 1 210 ? -13.565 9.369 -3.458 1.00 89.94 210 TYR A C 1
ATOM 1681 O O . TYR A 1 210 ? -12.667 9.045 -4.227 1.00 89.94 210 TYR A O 1
ATOM 1689 N N . PHE A 1 211 ? -14.680 8.643 -3.358 1.00 89.50 211 PHE A N 1
ATOM 1690 C CA . PHE A 1 211 ? -14.834 7.382 -4.094 1.00 89.50 211 PHE A CA 1
ATOM 1691 C C . PHE A 1 211 ? -14.967 7.592 -5.602 1.00 89.50 211 PHE A C 1
ATOM 1693 O O . PHE A 1 211 ? -14.435 6.797 -6.377 1.00 89.50 211 PHE A O 1
ATOM 1700 N N . LEU A 1 212 ? -15.616 8.682 -6.017 1.00 91.56 212 LEU A N 1
ATOM 1701 C CA . LEU A 1 212 ? -15.664 9.078 -7.419 1.00 91.56 212 LEU A CA 1
ATOM 1702 C C . LEU A 1 212 ? -14.269 9.498 -7.903 1.00 91.56 212 LEU A C 1
ATOM 1704 O O . LEU A 1 212 ? -13.827 9.039 -8.956 1.00 91.56 212 LEU A O 1
ATOM 1708 N N . ALA A 1 213 ? -13.545 10.293 -7.107 1.00 93.81 213 ALA A N 1
ATOM 1709 C CA . ALA A 1 213 ? -12.167 10.696 -7.386 1.00 93.81 213 ALA A CA 1
ATOM 1710 C C . ALA A 1 213 ? -11.234 9.489 -7.545 1.00 93.81 213 ALA A C 1
ATOM 1712 O O . ALA A 1 213 ? -10.498 9.398 -8.526 1.00 93.81 213 ALA A O 1
ATOM 1713 N N . LEU A 1 214 ? -11.302 8.539 -6.611 1.00 94.06 214 LEU A N 1
ATOM 1714 C CA . LEU A 1 214 ? -10.542 7.296 -6.630 1.00 94.06 214 LEU A CA 1
ATOM 1715 C C . LEU A 1 214 ? -10.866 6.468 -7.875 1.00 94.06 214 LEU A C 1
ATOM 1717 O O . LEU A 1 214 ? -9.949 5.999 -8.541 1.00 94.06 214 LEU A O 1
ATOM 1721 N N . PHE A 1 215 ? -12.148 6.297 -8.203 1.00 94.31 215 PHE A N 1
ATOM 1722 C CA . PHE A 1 215 ? -12.569 5.524 -9.369 1.00 94.31 215 PHE A CA 1
ATOM 1723 C C . PHE A 1 215 ? -12.066 6.144 -10.678 1.00 94.31 215 PHE A C 1
ATOM 1725 O O . PHE A 1 215 ? -11.450 5.450 -11.488 1.00 94.31 215 PHE A O 1
ATOM 1732 N N . ILE A 1 216 ? -12.263 7.454 -10.863 1.00 95.81 216 ILE A N 1
ATOM 1733 C CA . ILE A 1 216 ? -11.772 8.179 -12.042 1.00 95.81 216 ILE A CA 1
ATOM 1734 C C . ILE A 1 216 ? -10.247 8.091 -12.113 1.00 95.81 216 ILE A C 1
ATOM 1736 O O . ILE A 1 216 ? -9.701 7.760 -13.162 1.00 95.81 216 ILE A O 1
ATOM 1740 N N . TRP A 1 217 ? -9.547 8.332 -11.003 1.00 96.81 217 TRP A N 1
ATOM 1741 C CA . TRP A 1 217 ? -8.089 8.279 -10.972 1.00 96.81 217 TRP A CA 1
ATOM 1742 C C . TRP A 1 217 ? -7.541 6.876 -11.248 1.00 96.81 217 TRP A C 1
ATOM 1744 O O . TRP A 1 217 ? -6.530 6.723 -11.936 1.00 96.81 217 TRP A O 1
ATOM 1754 N N . MET A 1 218 ? -8.232 5.835 -10.781 1.00 95.62 218 MET A N 1
ATOM 1755 C CA . MET A 1 218 ? -7.901 4.452 -11.106 1.00 95.62 218 MET A CA 1
ATOM 1756 C C . MET A 1 218 ? -8.060 4.189 -12.608 1.00 95.62 218 MET A C 1
ATOM 1758 O O . MET A 1 218 ? -7.158 3.611 -13.209 1.00 95.62 218 MET A O 1
ATOM 1762 N N . LEU A 1 219 ? -9.145 4.659 -13.236 1.00 97.19 219 LEU A N 1
ATOM 1763 C CA . LEU A 1 219 ? -9.334 4.553 -14.688 1.00 97.19 219 LEU A CA 1
ATOM 1764 C C . LEU A 1 219 ? -8.256 5.310 -15.470 1.00 97.19 219 LEU A C 1
ATOM 1766 O O . LEU A 1 219 ? -7.696 4.753 -16.412 1.00 97.19 219 LEU A O 1
ATOM 1770 N N . VAL A 1 220 ? -7.922 6.536 -15.060 1.00 96.88 220 VAL A N 1
ATOM 1771 C CA . VAL A 1 220 ? -6.835 7.329 -15.659 1.00 96.88 220 VAL A CA 1
ATOM 1772 C C . VAL A 1 220 ? -5.506 6.586 -15.547 1.00 96.88 220 VAL A C 1
ATOM 1774 O O . VAL A 1 220 ? -4.779 6.471 -16.530 1.00 96.88 220 VAL A O 1
ATOM 1777 N N . THR A 1 221 ? -5.211 6.022 -14.377 1.00 95.81 221 THR A N 1
ATOM 1778 C CA . THR A 1 221 ? -3.979 5.261 -14.136 1.00 95.81 221 THR A CA 1
ATOM 1779 C C . THR A 1 221 ? -3.928 3.998 -14.997 1.00 95.81 221 THR A C 1
ATOM 1781 O O . THR A 1 221 ? -2.910 3.727 -15.629 1.00 95.81 221 THR A O 1
ATOM 1784 N N . VAL A 1 222 ? -5.027 3.240 -15.086 1.00 95.88 222 VAL A N 1
ATOM 1785 C CA . VAL A 1 222 ? -5.124 2.059 -15.959 1.00 95.88 222 VAL A CA 1
ATOM 1786 C C . VAL A 1 222 ? -4.934 2.453 -17.422 1.00 95.88 222 VAL A C 1
ATOM 1788 O O . VAL A 1 222 ? -4.148 1.821 -18.123 1.00 95.88 222 VAL A O 1
ATOM 1791 N N . PHE A 1 223 ? -5.594 3.516 -17.882 1.00 96.69 223 PHE A N 1
ATOM 1792 C CA . PHE A 1 223 ? -5.464 4.007 -19.251 1.00 96.69 223 PHE A CA 1
ATOM 1793 C C . PHE A 1 223 ? -4.034 4.463 -19.568 1.00 96.69 223 PHE A C 1
ATOM 1795 O O . PHE A 1 223 ? -3.495 4.118 -20.621 1.00 96.69 223 PHE A O 1
ATOM 1802 N N . ALA A 1 224 ? -3.386 5.173 -18.644 1.00 95.12 224 ALA A N 1
ATOM 1803 C CA . ALA A 1 224 ? -1.994 5.589 -18.777 1.00 95.12 224 ALA A CA 1
ATOM 1804 C C . ALA A 1 224 ? -1.047 4.381 -18.853 1.00 95.12 224 ALA A C 1
ATOM 1806 O O . ALA A 1 224 ? -0.193 4.330 -19.736 1.00 95.12 224 ALA A O 1
ATOM 1807 N N . LEU A 1 225 ? -1.228 3.377 -17.987 1.00 94.00 225 LEU A N 1
ATOM 1808 C CA . LEU A 1 225 ? -0.426 2.150 -18.004 1.00 94.00 225 LEU A CA 1
ATOM 1809 C C . LEU A 1 225 ? -0.641 1.328 -19.279 1.00 94.00 225 LEU A C 1
ATOM 1811 O O . LEU A 1 225 ? 0.327 0.815 -19.833 1.00 94.00 225 LEU A O 1
ATOM 1815 N N . LEU A 1 226 ? -1.877 1.219 -19.772 1.00 93.00 226 LEU A N 1
ATOM 1816 C CA . LEU A 1 226 ? -2.172 0.547 -21.040 1.00 93.00 226 LEU A CA 1
ATOM 1817 C C . LEU A 1 226 ? -1.542 1.285 -22.221 1.00 93.00 226 LEU A C 1
ATOM 1819 O O . LEU A 1 226 ? -0.920 0.655 -23.072 1.00 93.00 226 LEU A O 1
ATOM 1823 N N . THR A 1 227 ? -1.645 2.614 -22.244 1.00 92.31 227 THR A N 1
ATOM 1824 C CA . THR A 1 227 ? -1.005 3.451 -23.268 1.00 92.31 227 THR A CA 1
ATOM 1825 C C . THR A 1 227 ? 0.507 3.257 -23.246 1.00 92.31 227 THR A C 1
ATOM 1827 O O . THR A 1 227 ? 1.112 3.027 -24.290 1.00 92.31 227 THR A O 1
ATOM 1830 N N . LEU A 1 228 ? 1.115 3.267 -22.057 1.00 90.56 228 LEU A N 1
ATOM 1831 C CA . LEU A 1 228 ? 2.541 3.013 -21.884 1.00 90.56 228 LEU A CA 1
ATOM 1832 C C . LEU A 1 228 ? 2.924 1.605 -22.352 1.00 90.56 228 LEU A C 1
ATOM 1834 O O . LEU A 1 228 ? 3.914 1.457 -23.058 1.00 90.56 228 LEU A O 1
ATOM 1838 N N . ALA A 1 229 ? 2.136 0.582 -22.012 1.00 88.12 229 ALA A N 1
ATOM 1839 C CA . ALA A 1 229 ? 2.381 -0.796 -22.432 1.00 88.12 229 ALA A CA 1
ATOM 1840 C C . ALA A 1 229 ? 2.320 -0.952 -23.962 1.00 88.12 229 ALA A C 1
ATOM 1842 O O . ALA A 1 229 ? 3.204 -1.569 -24.557 1.00 88.12 229 ALA A O 1
ATOM 1843 N N . VAL A 1 230 ? 1.320 -0.344 -24.610 1.00 88.62 230 VAL A N 1
ATOM 1844 C CA . VAL A 1 230 ? 1.190 -0.334 -26.076 1.00 88.62 230 VAL A CA 1
ATOM 1845 C C . VAL A 1 230 ? 2.347 0.424 -26.726 1.00 88.62 230 VAL A C 1
ATOM 1847 O O . VAL A 1 230 ? 2.901 -0.042 -27.717 1.00 88.62 230 VAL A O 1
ATOM 1850 N N . LEU A 1 231 ? 2.752 1.565 -26.165 1.00 88.38 231 LEU A N 1
ATOM 1851 C CA . LEU A 1 231 ? 3.852 2.375 -26.691 1.00 88.38 231 LEU A CA 1
ATOM 1852 C C . LEU A 1 231 ? 5.224 1.706 -26.480 1.00 88.38 231 LEU A C 1
ATOM 1854 O O . LEU A 1 231 ? 6.152 1.894 -27.274 1.00 88.38 2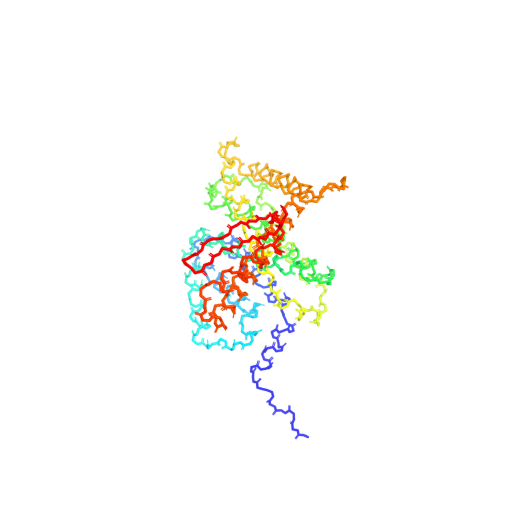31 LEU A O 1
ATOM 1858 N N . TRP A 1 232 ? 5.349 0.894 -25.428 1.00 85.88 232 TRP A N 1
ATOM 1859 C CA . TRP A 1 232 ? 6.545 0.116 -25.126 1.00 85.88 232 TRP A CA 1
ATOM 1860 C C . TRP A 1 232 ? 6.770 -1.025 -26.124 1.00 85.88 232 TRP A C 1
ATOM 1862 O O . TRP A 1 232 ? 7.888 -1.192 -26.614 1.00 85.88 232 TRP A O 1
ATOM 1872 N N . SER A 1 233 ? 5.717 -1.780 -26.456 1.00 82.19 233 SER A N 1
ATOM 1873 C CA . SER A 1 233 ? 5.754 -2.867 -27.445 1.00 82.19 233 SER A CA 1
ATOM 1874 C C . SER A 1 233 ? 4.527 -2.835 -28.369 1.00 82.19 233 SER A C 1
ATOM 1876 O O . SER A 1 233 ? 3.566 -3.577 -28.135 1.00 82.19 233 SER A O 1
ATOM 1878 N N . PRO A 1 234 ? 4.544 -1.995 -29.421 1.00 82.62 234 PRO A N 1
ATOM 1879 C CA . PRO A 1 234 ? 3.441 -1.886 -30.367 1.00 82.62 234 PRO A CA 1
ATOM 1880 C C . PRO A 1 234 ? 3.167 -3.231 -31.065 1.00 82.62 234 PRO A C 1
ATOM 1882 O O . PRO A 1 234 ? 4.097 -3.827 -31.612 1.00 82.62 234 PRO A O 1
ATOM 1885 N N . PRO A 1 235 ? 1.908 -3.705 -31.127 1.00 72.75 235 PRO A N 1
ATOM 1886 C CA . PRO A 1 235 ? 1.568 -4.968 -31.793 1.00 72.75 235 PRO A CA 1
ATOM 1887 C C . PRO A 1 235 ? 1.888 -4.999 -33.298 1.00 72.75 235 PRO A C 1
ATOM 1889 O O . PRO A 1 235 ? 2.056 -6.069 -33.871 1.00 72.75 235 PRO A O 1
ATOM 1892 N N . ALA A 1 236 ? 1.984 -3.832 -33.944 1.00 74.44 236 ALA A N 1
ATOM 1893 C CA . ALA A 1 236 ? 2.124 -3.681 -35.395 1.00 74.44 236 ALA A CA 1
ATOM 1894 C C . ALA A 1 236 ? 3.571 -3.813 -35.930 1.00 74.44 236 ALA A C 1
ATOM 1896 O O . ALA A 1 236 ? 3.862 -3.346 -37.026 1.00 74.44 236 ALA A O 1
ATOM 1897 N N . GLY A 1 237 ? 4.498 -4.409 -35.172 1.00 65.56 237 GLY A N 1
ATOM 1898 C CA . GLY A 1 237 ? 5.871 -4.685 -35.631 1.00 65.56 237 GLY A CA 1
ATOM 1899 C C . GLY A 1 237 ? 6.832 -3.487 -35.627 1.00 65.56 237 GLY A C 1
ATOM 1900 O O . GLY A 1 237 ? 8.021 -3.657 -35.890 1.00 65.56 237 GLY A O 1
ATOM 1901 N N . TYR A 1 238 ? 6.365 -2.286 -35.276 1.00 70.44 238 TYR A N 1
ATOM 1902 C CA . TYR A 1 238 ? 7.236 -1.141 -35.008 1.00 70.44 238 TYR A CA 1
ATOM 1903 C C . TYR A 1 238 ? 7.971 -1.338 -33.679 1.00 70.44 238 TYR A C 1
ATOM 1905 O O . TYR A 1 238 ? 7.370 -1.717 -32.677 1.00 70.44 238 TYR A O 1
ATOM 1913 N N . GLY A 1 239 ? 9.268 -1.028 -33.650 1.00 68.12 239 GLY A N 1
ATOM 1914 C CA . GLY A 1 239 ? 10.136 -1.266 -32.492 1.00 68.12 239 GLY A CA 1
ATOM 1915 C C . GLY A 1 239 ? 9.759 -0.536 -31.188 1.00 68.12 239 GLY A C 1
ATOM 1916 O O . GLY A 1 239 ? 10.320 -0.858 -30.140 1.00 68.12 239 GLY A O 1
ATOM 1917 N N . GLY A 1 240 ? 8.811 0.410 -31.223 1.00 79.62 240 GLY A N 1
ATOM 1918 C CA . GLY A 1 240 ? 8.318 1.143 -30.050 1.00 79.62 240 GLY A CA 1
ATOM 1919 C C . GLY A 1 240 ? 9.407 1.902 -29.285 1.00 79.62 240 GLY A C 1
ATOM 1920 O O . GLY A 1 240 ? 10.526 2.076 -29.772 1.00 79.62 240 GLY A O 1
ATOM 1921 N N . ILE A 1 241 ? 9.104 2.313 -28.047 1.00 80.00 241 ILE A N 1
ATOM 1922 C CA . ILE A 1 241 ? 10.104 2.896 -27.124 1.00 80.00 241 ILE A CA 1
ATOM 1923 C C . ILE A 1 241 ? 11.254 1.911 -26.869 1.00 80.00 241 ILE A C 1
ATOM 1925 O O . ILE A 1 241 ? 12.406 2.324 -26.731 1.00 80.00 241 ILE A O 1
ATOM 1929 N N . ARG A 1 242 ? 10.974 0.601 -26.868 1.00 80.12 242 ARG A N 1
ATOM 1930 C CA . ARG A 1 242 ? 11.979 -0.444 -26.648 1.00 80.12 242 ARG A CA 1
ATOM 1931 C C . ARG A 1 242 ? 13.119 -0.395 -27.670 1.00 80.12 242 ARG A C 1
ATOM 1933 O O . ARG A 1 242 ? 14.268 -0.584 -27.281 1.00 80.12 242 ARG A O 1
ATOM 1940 N N . ALA A 1 243 ? 12.842 -0.118 -28.944 1.00 77.75 243 ALA A N 1
ATOM 1941 C CA . ALA A 1 243 ? 13.881 0.000 -29.968 1.00 77.75 243 ALA A CA 1
ATOM 1942 C C . ALA A 1 243 ? 14.748 1.251 -29.785 1.00 77.75 243 ALA A C 1
ATOM 1944 O O . ALA A 1 243 ? 15.965 1.167 -29.938 1.00 77.75 243 ALA A O 1
ATOM 1945 N N . TYR A 1 244 ? 14.156 2.384 -29.392 1.00 77.94 244 TYR A N 1
ATOM 1946 C CA . TYR A 1 244 ? 14.921 3.591 -29.065 1.00 77.94 244 TYR A CA 1
ATOM 1947 C C . TYR A 1 244 ? 15.803 3.387 -27.834 1.00 77.94 244 TYR A C 1
ATOM 1949 O O . TYR A 1 244 ? 16.971 3.762 -27.864 1.00 77.94 244 TYR A O 1
ATOM 1957 N N . LEU A 1 245 ? 15.289 2.737 -26.785 1.00 73.19 245 LEU A N 1
ATOM 1958 C CA . LEU A 1 245 ? 16.073 2.419 -25.592 1.00 73.19 245 LEU A CA 1
ATOM 1959 C C . LEU A 1 245 ? 17.171 1.392 -25.889 1.00 73.19 245 LEU A C 1
ATOM 1961 O O . LEU A 1 245 ? 18.290 1.553 -25.419 1.00 73.19 245 LEU A O 1
ATOM 1965 N N . SER A 1 246 ? 16.887 0.373 -26.706 1.00 74.75 246 SER A N 1
ATOM 1966 C CA . SER A 1 246 ? 17.899 -0.582 -27.171 1.00 74.75 246 SER A CA 1
ATOM 1967 C C . SER A 1 246 ? 19.009 0.129 -27.938 1.00 74.75 246 SER A C 1
ATOM 1969 O O . SER A 1 246 ? 20.182 -0.127 -27.686 1.00 74.75 246 SER A O 1
ATOM 1971 N N . ARG A 1 247 ? 18.652 1.053 -28.840 1.00 75.56 247 ARG A N 1
ATOM 1972 C CA . ARG A 1 247 ? 19.619 1.870 -29.580 1.00 75.56 247 ARG A CA 1
ATOM 1973 C C . ARG A 1 247 ? 20.424 2.767 -28.643 1.00 75.56 247 ARG A C 1
ATOM 1975 O O . ARG A 1 247 ? 21.637 2.828 -28.785 1.00 75.56 247 ARG A O 1
ATOM 1982 N N . TYR A 1 248 ? 19.768 3.411 -27.680 1.00 72.31 248 TYR A N 1
ATOM 1983 C CA . TYR A 1 248 ? 20.413 4.262 -26.682 1.00 72.31 248 TYR A CA 1
ATOM 1984 C C . TYR A 1 248 ? 21.412 3.472 -25.829 1.00 72.31 248 TYR A C 1
ATOM 1986 O O . TYR A 1 248 ? 22.581 3.839 -25.768 1.00 72.31 248 TYR A O 1
ATOM 1994 N N . LEU A 1 249 ? 20.999 2.339 -25.256 1.00 68.56 249 LEU A N 1
ATOM 1995 C CA . LEU A 1 249 ? 21.869 1.467 -24.461 1.00 68.56 249 LEU A CA 1
ATOM 1996 C C . LEU A 1 249 ? 23.045 0.920 -25.281 1.00 68.56 249 LEU A C 1
ATOM 1998 O O . LEU A 1 249 ? 24.165 0.878 -24.780 1.00 68.56 249 LEU A O 1
ATOM 2002 N N . MET A 1 250 ? 22.823 0.563 -26.550 1.00 66.56 250 MET A N 1
ATOM 2003 C CA . MET A 1 250 ? 23.897 0.134 -27.453 1.00 66.56 250 MET A CA 1
ATOM 2004 C C . MET A 1 250 ? 24.855 1.272 -27.827 1.00 66.56 250 MET A C 1
ATOM 2006 O O . MET A 1 250 ? 26.046 1.027 -27.986 1.00 66.56 250 MET A O 1
ATOM 2010 N N . SER A 1 251 ? 24.364 2.509 -27.941 1.00 66.00 251 SER A N 1
ATOM 2011 C CA . SER A 1 251 ? 25.210 3.677 -28.217 1.00 66.00 251 SER A CA 1
ATOM 2012 C C . SER A 1 251 ? 25.980 4.183 -26.994 1.00 66.00 251 SER A C 1
ATOM 2014 O O . SER A 1 251 ? 27.064 4.730 -27.151 1.00 66.00 251 SER A O 1
ATOM 2016 N N . VAL A 1 252 ? 25.439 4.001 -25.787 1.00 60.53 252 VAL A N 1
ATOM 2017 C CA . VAL A 1 252 ? 25.981 4.590 -24.552 1.00 60.53 252 VAL A CA 1
ATOM 2018 C C . VAL A 1 252 ? 26.859 3.610 -23.765 1.00 60.53 252 VAL A C 1
ATOM 2020 O O . VAL A 1 252 ? 27.744 4.057 -23.049 1.00 60.53 252 VAL A O 1
ATOM 2023 N N . GLY A 1 253 ? 26.660 2.291 -23.890 1.00 56.09 253 GLY A N 1
ATOM 2024 C CA . GLY A 1 253 ? 27.181 1.333 -22.903 1.00 56.09 253 GLY A CA 1
ATOM 2025 C C . GLY A 1 253 ? 28.410 0.490 -23.258 1.00 56.09 253 GLY A C 1
ATOM 2026 O O . GLY A 1 253 ? 28.759 -0.365 -22.456 1.00 56.09 253 GLY A O 1
ATOM 2027 N N . VAL A 1 254 ? 29.044 0.619 -24.431 1.00 58.94 254 VAL A N 1
ATOM 2028 C CA . VAL A 1 254 ? 30.151 -0.300 -24.811 1.00 58.94 254 VAL A CA 1
ATOM 2029 C C . VAL A 1 254 ? 31.323 0.370 -25.545 1.00 58.94 254 VAL A C 1
ATOM 2031 O O . VAL A 1 254 ? 32.465 0.039 -25.231 1.00 58.94 254 VAL A O 1
ATOM 2034 N N . PRO A 1 255 ? 31.123 1.312 -26.490 1.00 62.19 255 PRO A N 1
ATOM 2035 C CA . PRO A 1 255 ? 32.241 1.774 -27.319 1.00 62.19 255 PRO A CA 1
ATOM 2036 C C . PRO A 1 255 ? 33.205 2.735 -26.604 1.00 62.19 255 PRO A C 1
ATOM 2038 O O . PRO A 1 255 ? 34.415 2.579 -26.721 1.00 62.19 255 PRO A O 1
ATOM 2041 N N . SER A 1 256 ? 32.697 3.706 -25.838 1.00 58.88 256 SER A N 1
ATOM 2042 C CA . SER A 1 256 ? 33.522 4.740 -25.192 1.00 58.88 256 SER A CA 1
ATOM 2043 C C . SER A 1 256 ? 34.329 4.215 -24.002 1.00 58.88 256 SER A C 1
ATOM 2045 O O . SER A 1 256 ? 35.486 4.589 -23.842 1.00 58.88 256 SER A O 1
ATOM 2047 N N . GLU A 1 257 ? 33.754 3.330 -23.184 1.00 70.12 257 GLU A N 1
ATOM 2048 C CA . GLU A 1 257 ? 34.444 2.722 -22.037 1.00 70.12 257 GLU A CA 1
ATOM 2049 C C . GLU A 1 257 ? 35.546 1.754 -22.485 1.00 70.12 257 GLU A C 1
ATOM 2051 O O . GLU A 1 257 ? 36.650 1.765 -21.937 1.00 70.12 257 GLU A O 1
ATOM 2056 N N . LEU A 1 258 ? 35.271 0.949 -23.520 1.00 69.25 258 LEU A N 1
ATOM 2057 C CA . LEU A 1 258 ? 36.266 0.062 -24.118 1.00 69.25 258 LEU A CA 1
ATOM 2058 C C . LEU A 1 258 ? 37.386 0.866 -24.791 1.00 69.25 258 LEU A C 1
ATOM 2060 O O . LEU A 1 258 ? 38.555 0.526 -24.626 1.00 69.25 258 LEU A O 1
ATOM 2064 N N . TRP A 1 259 ? 37.036 1.959 -25.476 1.00 72.62 259 TRP A N 1
ATOM 2065 C CA . TRP A 1 259 ? 37.998 2.883 -26.071 1.00 72.62 259 TRP A CA 1
ATOM 2066 C C . TRP A 1 259 ? 38.873 3.570 -25.018 1.00 72.62 259 TRP A C 1
ATOM 2068 O O . TRP A 1 259 ? 40.089 3.536 -25.151 1.00 72.62 259 TRP A O 1
ATOM 2078 N N . LEU A 1 260 ? 38.306 4.108 -23.930 1.00 75.50 260 LEU A N 1
ATOM 2079 C CA . LEU A 1 260 ? 39.084 4.716 -22.838 1.00 75.50 260 LEU A CA 1
ATOM 2080 C C . LEU A 1 260 ? 40.048 3.713 -22.195 1.00 75.50 260 LEU A C 1
ATOM 2082 O O . LEU A 1 260 ? 41.187 4.058 -21.881 1.00 75.50 260 LEU A O 1
ATOM 2086 N N . ARG A 1 261 ? 39.613 2.458 -22.032 1.00 77.69 261 ARG A N 1
ATOM 2087 C CA . ARG A 1 261 ? 40.458 1.386 -21.499 1.00 77.69 261 ARG A CA 1
ATOM 2088 C C . ARG A 1 261 ? 41.601 1.024 -22.451 1.00 77.69 261 ARG A C 1
ATOM 2090 O O . ARG A 1 261 ? 42.723 0.843 -21.992 1.00 77.69 261 ARG A O 1
ATOM 2097 N N . GLN A 1 262 ? 41.335 0.952 -23.754 1.00 76.44 262 GLN A N 1
ATOM 2098 C CA . GLN A 1 262 ? 42.368 0.724 -24.771 1.00 76.44 262 GLN A CA 1
ATOM 2099 C C . GLN A 1 262 ? 43.332 1.911 -24.878 1.00 76.44 262 GLN A C 1
ATOM 2101 O O . GLN A 1 262 ? 44.534 1.704 -24.992 1.00 76.44 262 GLN A O 1
ATOM 2106 N N . LEU A 1 263 ? 42.836 3.146 -24.765 1.00 81.62 263 LEU A N 1
ATOM 2107 C CA . LEU A 1 263 ? 43.657 4.356 -24.768 1.00 81.62 263 LEU A CA 1
ATOM 2108 C C . LEU A 1 263 ? 44.640 4.366 -23.592 1.00 81.62 263 LEU A C 1
ATOM 2110 O O . LEU A 1 263 ? 45.812 4.682 -23.772 1.00 81.62 263 LEU A O 1
ATOM 2114 N N . ALA A 1 264 ? 44.168 3.981 -22.403 1.00 82.69 264 ALA A N 1
ATOM 2115 C CA . ALA A 1 264 ? 45.005 3.850 -21.216 1.00 82.69 264 ALA A CA 1
ATOM 2116 C C . ALA A 1 264 ? 46.082 2.764 -21.392 1.00 82.69 264 ALA A C 1
ATOM 2118 O O . ALA A 1 264 ? 47.239 2.991 -21.052 1.00 82.69 264 ALA A O 1
ATOM 2119 N N . GLU A 1 265 ? 45.738 1.622 -21.996 1.00 83.69 265 GLU A N 1
ATOM 2120 C CA . GLU A 1 265 ? 46.705 0.550 -22.272 1.00 83.69 265 GLU A CA 1
ATOM 2121 C C . GLU A 1 265 ? 47.755 0.951 -23.329 1.00 83.69 265 GLU A C 1
ATOM 2123 O O . GLU A 1 265 ? 48.919 0.561 -23.227 1.00 83.69 265 GLU A O 1
ATOM 2128 N N . ILE A 1 266 ? 47.379 1.754 -24.331 1.00 83.44 266 ILE A N 1
ATOM 2129 C CA . ILE A 1 266 ? 48.317 2.311 -25.320 1.00 83.44 266 ILE A CA 1
ATOM 2130 C C . ILE A 1 266 ? 49.221 3.367 -24.660 1.00 83.44 266 ILE A C 1
ATOM 2132 O O . ILE A 1 266 ? 50.418 3.392 -24.942 1.00 83.44 266 ILE A O 1
ATOM 2136 N N . ALA A 1 267 ? 48.681 4.190 -23.753 1.00 81.00 267 ALA A N 1
ATOM 2137 C CA . ALA A 1 267 ? 49.440 5.207 -23.020 1.00 81.00 267 ALA A CA 1
ATOM 2138 C C . ALA A 1 267 ? 50.504 4.601 -22.092 1.00 81.00 267 ALA A C 1
ATOM 2140 O O . ALA A 1 267 ? 51.575 5.175 -21.935 1.00 81.00 267 ALA A O 1
ATOM 2141 N N . GLU A 1 268 ? 50.234 3.437 -21.495 1.00 82.31 268 GLU A N 1
ATOM 2142 C CA . GLU A 1 268 ? 51.204 2.734 -20.643 1.00 82.31 268 GLU A CA 1
ATOM 2143 C C . GLU A 1 268 ? 52.343 2.071 -21.432 1.00 82.31 268 GLU A C 1
ATOM 2145 O O . GLU A 1 268 ? 53.412 1.826 -20.876 1.00 82.31 268 GLU A O 1
ATOM 2150 N N . ARG A 1 269 ? 52.126 1.746 -22.713 1.00 79.62 269 ARG A N 1
ATOM 2151 C CA . ARG A 1 269 ? 53.087 0.985 -23.531 1.00 79.62 269 ARG A CA 1
ATOM 2152 C C . ARG A 1 269 ? 53.939 1.848 -24.457 1.00 79.62 269 ARG A C 1
ATOM 2154 O O . ARG A 1 269 ? 54.977 1.373 -24.912 1.00 79.62 269 ARG A O 1
ATOM 2161 N N . GLU A 1 270 ? 53.507 3.063 -24.776 1.00 79.06 270 GLU A N 1
ATOM 2162 C CA . GLU A 1 270 ? 54.174 3.924 -25.756 1.00 79.06 270 GLU A CA 1
ATOM 2163 C C . GLU A 1 270 ? 54.708 5.204 -25.108 1.00 79.06 270 GLU A C 1
ATOM 2165 O O . GLU A 1 270 ? 53.951 6.084 -24.715 1.00 79.06 270 GLU A O 1
ATOM 2170 N N . GLU A 1 271 ? 56.034 5.342 -25.062 1.00 72.81 271 GLU A N 1
ATOM 2171 C CA . GLU A 1 271 ? 56.711 6.528 -24.508 1.00 72.81 271 GLU A CA 1
ATOM 2172 C C . GLU A 1 271 ? 56.776 7.711 -25.498 1.00 72.81 271 GLU A C 1
ATOM 2174 O O . GLU A 1 271 ? 57.091 8.8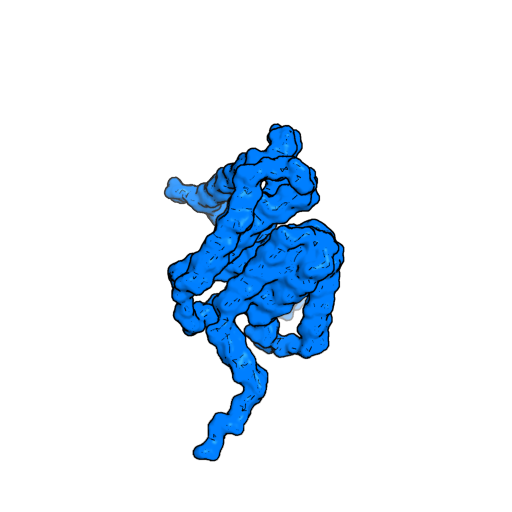37 -25.116 1.00 72.81 271 GLU A O 1
ATOM 2179 N N . SER A 1 272 ? 56.486 7.475 -26.785 1.00 78.12 272 SER A N 1
ATOM 2180 C CA . SER A 1 272 ? 56.530 8.487 -27.850 1.00 78.12 272 SER A CA 1
ATOM 2181 C C . SER A 1 272 ? 55.145 9.070 -28.131 1.00 78.12 272 SER A C 1
ATOM 2183 O O . SER A 1 272 ? 54.219 8.340 -28.491 1.00 78.12 272 SER A O 1
ATOM 2185 N N . SER A 1 273 ? 55.033 10.401 -28.055 1.00 73.56 273 SER A N 1
ATOM 2186 C CA . SER A 1 273 ? 53.801 11.155 -28.322 1.00 73.56 273 SER A CA 1
ATOM 2187 C C . SER A 1 273 ? 53.212 10.892 -29.709 1.00 73.56 273 SER A C 1
ATOM 2189 O O . SER A 1 273 ? 52.016 10.620 -29.805 1.00 73.56 273 SER A O 1
ATOM 2191 N N . ALA A 1 274 ? 54.028 10.895 -30.767 1.00 76.31 274 ALA A N 1
ATOM 2192 C CA . ALA A 1 274 ? 53.568 10.605 -32.125 1.00 76.31 274 ALA A CA 1
ATOM 2193 C C . ALA A 1 274 ? 52.993 9.189 -32.268 1.00 76.31 274 ALA A C 1
ATOM 2195 O O . ALA A 1 274 ? 51.933 9.012 -32.861 1.00 76.31 274 ALA A O 1
ATOM 2196 N N . LYS A 1 275 ? 53.662 8.169 -31.711 1.00 76.25 275 LYS A N 1
ATOM 2197 C CA . LYS A 1 275 ? 53.206 6.769 -31.813 1.00 76.25 275 LYS A CA 1
ATOM 2198 C C . LYS A 1 275 ? 51.956 6.497 -30.987 1.00 76.25 275 LYS A C 1
ATOM 2200 O O . LYS A 1 275 ? 51.109 5.705 -31.400 1.00 76.25 275 LYS A O 1
ATOM 2205 N N . PHE A 1 276 ? 51.843 7.154 -29.837 1.00 81.94 276 PHE A N 1
ATOM 2206 C CA . PHE A 1 276 ? 50.631 7.129 -29.035 1.00 81.94 276 PHE A CA 1
ATOM 2207 C C . PHE A 1 276 ? 49.455 7.731 -29.811 1.00 81.94 276 PHE A C 1
ATOM 2209 O O . PHE A 1 276 ? 48.420 7.075 -29.929 1.00 81.94 276 PHE A O 1
ATOM 2216 N N . LEU A 1 277 ? 49.625 8.934 -30.381 1.00 78.81 277 LEU A N 1
ATOM 2217 C CA . LEU A 1 277 ? 48.564 9.600 -31.139 1.00 78.81 277 LEU A CA 1
ATOM 2218 C C . LEU A 1 277 ? 48.129 8.773 -32.351 1.00 78.81 277 LEU A C 1
ATOM 2220 O O . LEU A 1 277 ? 46.934 8.590 -32.549 1.00 78.81 277 LEU A O 1
ATOM 2224 N N . ASP A 1 278 ? 49.076 8.215 -33.102 1.00 80.38 278 ASP A N 1
ATOM 2225 C CA . ASP A 1 278 ? 48.791 7.379 -34.270 1.00 80.38 278 ASP A CA 1
ATOM 2226 C C . ASP A 1 278 ? 47.897 6.172 -33.926 1.00 80.38 278 ASP A C 1
ATOM 2228 O O . ASP A 1 278 ? 46.862 5.923 -34.553 1.00 80.38 278 ASP A O 1
ATOM 2232 N N . LYS A 1 279 ? 48.243 5.457 -32.850 1.00 81.06 279 LYS A N 1
ATOM 2233 C CA . LYS A 1 279 ? 47.487 4.289 -32.381 1.00 81.06 279 LYS A CA 1
ATOM 2234 C C . LYS A 1 279 ? 46.146 4.670 -31.760 1.00 81.06 279 LYS A C 1
ATOM 2236 O O . LYS A 1 279 ? 45.137 4.038 -32.063 1.00 81.06 279 LYS A O 1
ATOM 2241 N N . ALA A 1 280 ? 46.117 5.710 -30.931 1.00 80.31 280 ALA A N 1
ATOM 2242 C CA . ALA A 1 280 ? 44.905 6.215 -30.293 1.00 80.31 280 ALA A CA 1
ATOM 2243 C C . ALA A 1 280 ? 43.851 6.636 -31.325 1.00 80.31 280 ALA A C 1
ATOM 2245 O O . ALA A 1 280 ? 42.672 6.301 -31.202 1.00 80.31 280 ALA A O 1
ATOM 2246 N N . VAL A 1 281 ? 44.295 7.342 -32.362 1.00 79.94 281 VAL A N 1
ATOM 2247 C CA . VAL A 1 281 ? 43.451 7.858 -33.436 1.00 79.94 281 VAL A CA 1
ATOM 2248 C C . VAL A 1 281 ? 42.974 6.727 -34.364 1.00 79.94 281 VAL A C 1
ATOM 2250 O O . VAL A 1 281 ? 41.814 6.707 -34.771 1.00 79.94 281 VAL A O 1
ATOM 2253 N N . THR A 1 282 ? 43.797 5.700 -34.585 1.00 79.38 282 THR A N 1
ATOM 2254 C CA . THR A 1 282 ? 43.387 4.480 -35.302 1.00 79.38 282 THR A CA 1
ATOM 2255 C C . THR A 1 282 ? 42.292 3.692 -34.564 1.00 79.38 282 THR A C 1
ATOM 2257 O O . THR A 1 282 ? 41.383 3.159 -35.203 1.00 79.38 282 THR A O 1
ATOM 2260 N N . GLU A 1 283 ? 42.320 3.630 -33.227 1.00 76.94 283 GLU A N 1
ATOM 2261 C CA . GLU A 1 283 ? 41.244 2.996 -32.442 1.00 76.94 283 GLU A CA 1
ATOM 2262 C C . GLU A 1 283 ? 39.930 3.797 -32.484 1.00 76.94 283 GLU A C 1
ATOM 2264 O O . GLU A 1 283 ? 38.853 3.199 -32.491 1.00 76.94 283 GLU A O 1
ATOM 2269 N N . VAL A 1 284 ? 39.988 5.133 -32.595 1.00 74.38 284 VAL A N 1
ATOM 2270 C CA . VAL A 1 284 ? 38.790 5.973 -32.817 1.00 74.38 284 VAL A CA 1
ATOM 2271 C C . VAL A 1 284 ? 38.099 5.596 -34.130 1.00 74.38 284 VAL A C 1
ATOM 2273 O O . VAL A 1 284 ? 36.874 5.525 -34.173 1.00 74.38 284 VAL A O 1
ATOM 2276 N N . GLY A 1 285 ? 38.861 5.266 -35.177 1.00 71.94 285 GLY A N 1
ATOM 2277 C CA . GLY A 1 285 ? 38.322 4.809 -36.464 1.00 71.94 285 GLY A CA 1
ATOM 2278 C C . GLY A 1 285 ? 37.595 3.471 -36.436 1.00 71.94 285 GLY A C 1
ATOM 2279 O O . GLY A 1 285 ? 36.867 3.154 -37.373 1.00 71.94 285 GLY A O 1
ATOM 2280 N N . LYS A 1 286 ? 37.742 2.688 -35.365 1.00 72.44 286 LYS A N 1
ATOM 2281 C CA . LYS A 1 286 ? 36.987 1.442 -35.177 1.00 72.44 286 LYS A CA 1
ATOM 2282 C C . LYS A 1 286 ? 35.643 1.666 -34.484 1.00 72.44 286 LYS A C 1
ATOM 2284 O O . LYS A 1 286 ? 34.844 0.731 -34.401 1.00 72.44 286 LYS A O 1
ATOM 2289 N N . LEU A 1 287 ? 35.381 2.873 -33.973 1.00 69.44 287 LEU A N 1
ATOM 2290 C CA . LEU A 1 287 ? 34.121 3.195 -33.316 1.00 69.44 287 LEU A CA 1
ATOM 2291 C C . LEU A 1 287 ? 32.985 3.335 -34.342 1.00 69.44 287 LEU A C 1
ATOM 2293 O O . LEU A 1 287 ? 33.168 3.936 -35.404 1.00 69.44 287 LEU A O 1
ATOM 2297 N N . PRO A 1 288 ? 31.779 2.827 -34.028 1.00 61.31 288 PRO A N 1
ATOM 2298 C CA . PRO A 1 288 ? 30.623 2.985 -34.900 1.00 61.31 288 PRO A CA 1
ATOM 2299 C C . PRO A 1 288 ? 30.240 4.470 -35.006 1.00 61.31 288 PRO A C 1
ATOM 2301 O O . PRO A 1 288 ? 29.700 5.042 -34.061 1.00 61.31 288 PRO A O 1
ATOM 2304 N N . GLY A 1 289 ? 30.517 5.079 -36.164 1.00 62.59 289 GLY A N 1
ATOM 2305 C CA . GLY A 1 289 ? 30.228 6.488 -36.464 1.00 62.59 289 GLY A CA 1
ATOM 2306 C C . GLY A 1 289 ? 31.448 7.360 -36.791 1.00 62.59 289 GLY A C 1
ATOM 2307 O O . GLY A 1 289 ? 31.258 8.535 -37.090 1.00 62.59 289 GLY A O 1
ATOM 2308 N N . ALA A 1 290 ? 32.672 6.822 -36.750 1.00 67.12 290 ALA A N 1
ATOM 2309 C CA . ALA A 1 290 ? 33.862 7.526 -37.226 1.00 67.12 290 ALA A CA 1
ATOM 2310 C C . ALA A 1 290 ? 34.050 7.305 -38.739 1.00 67.12 290 ALA A C 1
ATOM 2312 O O . ALA A 1 290 ? 34.222 6.171 -39.179 1.00 67.12 290 ALA A O 1
ATOM 2313 N N . GLU A 1 291 ? 34.001 8.381 -39.529 1.00 69.81 291 GLU A N 1
ATOM 2314 C CA . GLU A 1 291 ? 34.195 8.329 -40.991 1.00 69.81 291 GLU A CA 1
ATOM 2315 C C . GLU A 1 291 ? 35.674 8.542 -41.377 1.00 69.81 291 GLU A C 1
ATOM 2317 O O . GLU A 1 291 ? 36.197 7.835 -42.238 1.00 69.81 291 GLU A O 1
ATOM 2322 N N . GLY A 1 292 ? 36.384 9.408 -40.643 1.00 75.69 292 GLY A N 1
ATOM 2323 C CA . GLY A 1 292 ? 37.828 9.622 -40.757 1.00 75.69 292 GLY A CA 1
ATOM 2324 C C . GLY A 1 292 ? 38.308 10.823 -39.942 1.00 75.69 292 GLY A C 1
ATOM 2325 O O . GLY A 1 292 ? 37.508 11.516 -39.307 1.00 75.69 292 GLY A O 1
ATOM 2326 N N . GLY A 1 293 ? 39.617 11.067 -39.931 1.00 78.69 293 GLY A N 1
ATOM 2327 C CA . GLY A 1 293 ? 40.197 12.229 -39.268 1.00 78.69 293 GLY A CA 1
ATOM 2328 C C . GLY A 1 293 ? 41.702 12.382 -39.471 1.00 78.69 293 GLY A C 1
ATOM 2329 O O . GLY A 1 293 ? 42.422 11.432 -39.768 1.00 78.69 293 GLY A O 1
ATOM 2330 N N . THR A 1 294 ? 42.177 13.607 -39.270 1.00 79.44 294 THR A N 1
ATOM 2331 C CA . THR A 1 294 ? 43.594 13.979 -39.356 1.00 79.44 294 THR A CA 1
ATOM 2332 C C . THR A 1 294 ? 44.090 14.441 -37.996 1.00 79.44 294 THR A C 1
ATOM 2334 O O . THR A 1 294 ? 43.391 15.189 -37.307 1.00 79.44 294 THR A O 1
ATOM 2337 N N . TRP A 1 295 ? 45.304 14.059 -37.622 1.00 82.06 295 TRP A N 1
ATOM 2338 C CA . TRP A 1 295 ? 45.935 14.495 -36.383 1.00 82.06 295 TRP A CA 1
ATOM 2339 C C . TRP A 1 295 ? 47.312 15.103 -36.640 1.00 82.06 295 TRP A C 1
ATOM 2341 O O . TRP A 1 295 ? 47.999 14.768 -37.607 1.00 82.06 295 TRP A O 1
ATOM 2351 N N . GLN A 1 296 ? 47.710 16.021 -35.762 1.00 77.69 296 GLN A N 1
ATOM 2352 C CA . GLN A 1 296 ? 48.981 16.728 -35.854 1.00 77.69 296 GLN A CA 1
ATOM 2353 C C . GLN A 1 296 ? 49.548 16.944 -34.448 1.00 77.69 296 GLN A C 1
ATOM 2355 O O . GLN A 1 296 ? 48.846 17.408 -33.551 1.00 77.69 296 GLN A O 1
ATOM 2360 N N . ALA A 1 297 ? 50.813 16.588 -34.262 1.00 74.88 297 ALA A N 1
ATOM 2361 C CA . ALA A 1 297 ? 51.589 16.757 -33.042 1.00 74.88 297 ALA A CA 1
ATOM 2362 C C . ALA A 1 297 ? 52.930 17.436 -33.361 1.00 74.88 297 ALA A C 1
ATOM 2364 O O . ALA A 1 297 ? 53.300 17.611 -34.523 1.00 74.88 297 ALA A O 1
ATOM 2365 N N . ALA A 1 298 ? 53.674 17.825 -32.324 1.00 73.38 298 ALA A N 1
ATOM 2366 C CA . ALA A 1 298 ? 54.972 18.484 -32.489 1.00 73.38 298 ALA A CA 1
ATOM 2367 C C . ALA A 1 298 ? 56.019 17.592 -33.191 1.00 73.38 298 ALA A C 1
ATOM 2369 O O . ALA A 1 298 ? 56.971 18.099 -33.779 1.00 73.38 298 ALA A O 1
ATOM 2370 N N . ASP A 1 299 ? 55.835 16.274 -33.127 1.00 72.25 299 ASP A N 1
ATOM 2371 C CA . ASP A 1 299 ? 56.734 15.230 -33.613 1.00 72.25 299 ASP A CA 1
ATOM 2372 C C . ASP A 1 299 ? 56.160 14.409 -34.789 1.00 72.25 299 ASP A C 1
ATOM 2374 O O . ASP A 1 299 ? 56.814 13.470 -35.243 1.00 72.25 299 ASP A O 1
ATOM 2378 N N . GLY A 1 300 ? 54.978 14.751 -35.323 1.00 74.50 300 GLY A N 1
ATOM 2379 C CA . GLY A 1 300 ? 54.399 14.040 -36.470 1.00 74.50 300 GLY A CA 1
ATOM 2380 C C . GLY A 1 300 ? 52.971 14.445 -36.849 1.00 74.50 300 GLY A C 1
ATOM 2381 O O . GLY A 1 300 ? 52.314 15.216 -36.157 1.00 74.50 300 GLY A O 1
ATOM 2382 N N . SER A 1 301 ? 52.481 13.909 -37.964 1.00 79.44 301 SER A N 1
ATOM 2383 C CA . SER A 1 301 ? 51.096 14.061 -38.430 1.00 79.44 301 SER A CA 1
ATOM 2384 C C . SER A 1 301 ? 50.613 12.771 -39.083 1.00 79.44 301 SER A C 1
ATOM 2386 O O . SER A 1 301 ? 51.423 12.071 -39.693 1.00 79.44 301 SER A O 1
ATOM 2388 N N . GLY A 1 302 ? 49.312 12.494 -39.029 1.00 80.62 302 GLY A N 1
ATOM 2389 C CA . GLY A 1 302 ? 48.726 11.298 -39.634 1.00 80.62 302 GLY A CA 1
ATOM 2390 C C . GLY A 1 302 ? 47.245 11.452 -39.968 1.00 80.62 302 GLY A C 1
ATOM 2391 O O . GLY A 1 302 ? 46.589 12.409 -39.558 1.00 80.62 302 GLY A O 1
ATOM 2392 N N . GLU A 1 303 ? 46.726 10.495 -40.729 1.00 79.75 303 GLU A N 1
ATOM 2393 C CA . GLU A 1 303 ? 45.337 10.434 -41.183 1.00 79.75 303 GLU A CA 1
ATOM 2394 C C . GLU A 1 303 ? 44.819 8.999 -41.045 1.00 79.75 303 GLU A C 1
ATOM 2396 O O . GLU A 1 303 ? 45.572 8.038 -41.211 1.00 79.75 303 GLU A O 1
ATOM 2401 N N . PHE A 1 304 ? 43.535 8.851 -40.730 1.00 76.69 304 PHE A N 1
ATOM 2402 C CA . PHE A 1 304 ? 42.852 7.563 -40.678 1.00 76.69 304 PHE A CA 1
ATOM 2403 C C . PHE A 1 304 ? 41.426 7.693 -41.221 1.00 76.69 304 PHE A C 1
ATOM 2405 O O . PHE A 1 304 ? 40.820 8.762 -41.162 1.00 76.69 304 PHE A O 1
ATOM 2412 N N . GLY A 1 305 ? 40.862 6.578 -41.682 1.00 67.62 305 GLY A N 1
ATOM 2413 C CA . GLY A 1 305 ? 39.541 6.562 -42.312 1.00 67.62 305 GLY A CA 1
ATOM 2414 C C . GLY A 1 305 ? 39.606 6.929 -43.792 1.00 67.62 305 GLY A C 1
ATOM 2415 O O . GLY A 1 305 ? 40.665 6.808 -44.409 1.00 67.62 305 GLY A O 1
ATOM 2416 N N . ARG A 1 306 ? 38.463 7.279 -44.381 1.00 56.41 306 ARG A N 1
ATOM 2417 C CA . ARG A 1 306 ? 38.344 7.602 -45.806 1.00 56.41 306 ARG A CA 1
ATOM 2418 C C . ARG A 1 306 ? 37.742 8.980 -46.010 1.00 56.41 306 ARG A C 1
ATOM 2420 O O . ARG A 1 306 ? 36.874 9.350 -45.194 1.00 56.41 306 ARG A O 1
#

Secondary structure (DSSP, 8-state):
-------HHHHHHHHHHTTHHHHHHHHHHHHHHHHHS-TTSHHHHHHHHHHHHHHHHHS-TT-SSS---HHHHHHHHHHHHHHHHT--HHHHHHHHHHHHHHHHHHHTT--SHHHHHHHHHHHHHHHHHIIIIIHHHHHT-TTSS-HHHHHIIIIIHHHHHHHHHH----SGGGTT-----HHHHHHHHHHHHHHHHHHHHHHHHHTT-HHHHHHHHHHHHHHHHHHHHHHHS-TTS--HHHHHHHHHHHHHSSHHHHHHHHHHHHHHH---HHHHHHHHHHHHTTSTT--EEEEEETTEEEEEE-

Foldseek 3Di:
DPPPDDDPVVVVLVVLLQCLLVLLLLLLVLQLVLLVPDLLDPSSLVSVLVSLVSVPSNAPPCDDDDRDPPVNVVVVSVVLSVLVNVSDLVSVLLVLLLVLLQLQLLLVQQPDPLVNVLSVLSSVLSLCCNQLRSLCCNPVNDPPNDPVSVCCSVPVNVVSSVVSVPRDDDSPRVVSSNDRPPVSSVVSSVVSVQLSVQLVVQCVVVVNPSVVSSVVSVVVSVVVVVVVVCQCPPPPPPNGVVVVVVVVCVLPPPLVVVLVVVLVVLVVVDPDPVSSCVVSQQSVCVDVPDQWDKDDDPVDIDIDHD